Protein AF-A0A815JCX9-F1 (afdb_monomer_lite)

Radius of gyration: 47.44 Å; chains: 1; bounding box: 91×24×150 Å

Structure (mmCIF, N/CA/C/O backbone):
data_AF-A0A815JCX9-F1
#
_entry.id   AF-A0A815JCX9-F1
#
loop_
_atom_site.group_PDB
_atom_site.id
_atom_site.type_symbol
_atom_site.label_atom_id
_atom_site.label_alt_id
_atom_site.label_comp_id
_atom_site.label_asym_id
_atom_site.label_entity_id
_atom_site.label_seq_id
_atom_site.pdbx_PDB_ins_code
_atom_site.Cartn_x
_atom_site.Cartn_y
_atom_site.Cartn_z
_atom_site.occupancy
_atom_site.B_iso_or_equiv
_atom_site.auth_seq_id
_atom_site.auth_comp_id
_atom_site.auth_asym_id
_atom_site.auth_atom_id
_atom_site.pdbx_PDB_model_num
ATOM 1 N N . MET A 1 1 ? -43.311 -5.513 86.958 1.00 44.38 1 MET A N 1
ATOM 2 C CA . MET A 1 1 ? -43.371 -4.340 86.049 1.00 44.38 1 MET A CA 1
ATOM 3 C C . MET A 1 1 ? -42.013 -3.861 85.498 1.00 44.38 1 MET A C 1
ATOM 5 O O . MET A 1 1 ? -42.025 -2.962 84.669 1.00 44.38 1 MET A O 1
ATOM 9 N N . LYS A 1 2 ? -40.853 -4.435 85.881 1.00 47.19 2 LYS A N 1
ATOM 10 C CA . LYS A 1 2 ? -39.528 -4.032 85.344 1.00 47.19 2 LYS A CA 1
ATOM 11 C C . LYS A 1 2 ? -39.097 -4.748 84.048 1.00 47.19 2 LYS A C 1
ATOM 13 O O . LYS A 1 2 ? -38.243 -4.225 83.351 1.00 47.19 2 LYS A O 1
ATOM 18 N N . THR A 1 3 ? -39.690 -5.889 83.702 1.00 49.62 3 THR A N 1
ATOM 19 C CA . THR A 1 3 ? -39.302 -6.705 82.533 1.00 49.62 3 THR A CA 1
ATOM 20 C C . THR A 1 3 ? -39.876 -6.181 81.213 1.00 49.62 3 THR A C 1
ATOM 22 O O . THR A 1 3 ? -39.139 -6.020 80.253 1.00 49.62 3 THR A O 1
ATOM 25 N N . ILE A 1 4 ? -41.147 -5.764 81.200 1.00 47.50 4 ILE A N 1
ATOM 26 C CA . ILE A 1 4 ? -41.839 -5.296 79.981 1.00 47.50 4 ILE A CA 1
ATOM 27 C C . ILE A 1 4 ? -41.217 -4.004 79.416 1.00 47.50 4 ILE A C 1
ATOM 29 O O . ILE A 1 4 ? -41.151 -3.825 78.207 1.00 47.50 4 ILE A O 1
ATOM 33 N N . LYS A 1 5 ? -40.706 -3.106 80.274 1.00 46.19 5 LYS A N 1
ATOM 34 C CA . LYS A 1 5 ? -40.024 -1.883 79.812 1.00 46.19 5 LYS A CA 1
ATOM 35 C C . LYS A 1 5 ? -38.699 -2.173 79.104 1.00 46.19 5 LYS A C 1
ATOM 37 O O . LYS A 1 5 ? -38.377 -1.460 78.164 1.00 46.19 5 LYS A O 1
ATOM 42 N N . ASN A 1 6 ? -37.957 -3.194 79.537 1.00 53.75 6 ASN A N 1
ATOM 43 C CA . ASN A 1 6 ? -36.659 -3.522 78.947 1.00 53.75 6 ASN A CA 1
ATOM 44 C C . ASN A 1 6 ? -36.811 -4.165 77.560 1.00 53.75 6 ASN A C 1
ATOM 46 O O . ASN A 1 6 ? -36.062 -3.806 76.652 1.00 53.75 6 ASN A O 1
ATOM 50 N N . ASP A 1 7 ? -37.809 -5.034 77.379 1.00 55.06 7 ASP A N 1
ATOM 51 C CA . ASP A 1 7 ? -38.074 -5.688 76.089 1.00 55.06 7 ASP A CA 1
ATOM 52 C C . ASP A 1 7 ? -38.545 -4.684 75.022 1.00 55.06 7 ASP A C 1
ATOM 54 O O . ASP A 1 7 ? -38.045 -4.701 73.898 1.00 55.06 7 ASP A O 1
ATOM 58 N N . VAL A 1 8 ? -39.401 -3.722 75.397 1.00 58.00 8 VAL A N 1
ATOM 59 C CA . VAL A 1 8 ? -39.834 -2.629 74.502 1.00 58.00 8 VAL A CA 1
ATOM 60 C C . VAL A 1 8 ? -38.656 -1.729 74.105 1.00 58.00 8 VAL A C 1
ATOM 62 O O . VAL A 1 8 ? -38.477 -1.433 72.928 1.00 58.00 8 VAL A O 1
ATOM 65 N N . THR A 1 9 ? -37.781 -1.357 75.049 1.00 60.53 9 THR A N 1
ATOM 66 C CA . THR A 1 9 ? -36.617 -0.505 74.731 1.00 60.53 9 THR A CA 1
ATOM 67 C C . THR A 1 9 ? -35.552 -1.191 73.871 1.00 60.53 9 THR A C 1
ATOM 69 O O . THR A 1 9 ? -34.808 -0.507 73.167 1.00 60.53 9 THR A O 1
ATOM 72 N N . ASN A 1 10 ? -35.448 -2.524 73.924 1.00 63.31 10 ASN A N 1
ATOM 73 C CA . ASN A 1 10 ? -34.553 -3.279 73.046 1.00 63.31 10 ASN A CA 1
ATOM 74 C C . ASN A 1 10 ? -35.136 -3.419 71.632 1.00 63.31 10 ASN A C 1
ATOM 76 O O . ASN A 1 10 ? -34.390 -3.258 70.669 1.00 63.31 10 ASN A O 1
ATOM 80 N N . SER A 1 11 ? -36.450 -3.644 71.504 1.00 69.00 11 SER A N 1
ATOM 81 C CA . SER A 1 11 ? -37.144 -3.664 70.205 1.00 69.00 11 SER A CA 1
ATOM 82 C C . SER A 1 11 ? -37.021 -2.315 69.477 1.00 69.00 11 SER A C 1
ATOM 84 O O . SER A 1 11 ? -36.565 -2.277 68.335 1.00 69.00 11 SER A O 1
ATOM 86 N N . GLU A 1 12 ? -37.261 -1.189 70.161 1.00 76.06 12 GLU A N 1
ATOM 87 C CA . GLU A 1 12 ? -37.125 0.153 69.564 1.00 76.06 12 GLU A CA 1
ATOM 88 C C . GLU A 1 12 ? -35.691 0.470 69.102 1.00 76.06 12 GLU A C 1
ATOM 90 O O . GLU A 1 12 ? -35.484 1.089 68.053 1.00 76.06 12 GLU A O 1
ATOM 95 N N . LYS A 1 13 ? -34.678 0.037 69.866 1.00 74.81 13 LYS A N 1
ATOM 96 C CA . LYS A 1 13 ? -33.267 0.202 69.480 1.00 74.81 13 LYS A CA 1
ATOM 97 C C . LYS A 1 13 ? -32.910 -0.637 68.256 1.00 74.81 13 LYS A C 1
ATOM 99 O O . LYS A 1 13 ? -32.268 -0.112 67.349 1.00 74.81 13 LYS A O 1
ATOM 104 N N . ASN A 1 14 ? -33.347 -1.895 68.215 1.00 81.00 14 ASN A N 1
ATOM 105 C CA . ASN A 1 14 ? -33.104 -2.785 67.080 1.00 81.00 14 ASN A CA 1
ATOM 106 C C . ASN A 1 14 ? -33.785 -2.264 65.810 1.00 81.00 14 ASN A C 1
ATOM 108 O O . ASN A 1 14 ? -33.156 -2.227 64.753 1.00 81.00 14 ASN A O 1
ATOM 112 N N . LEU A 1 15 ? -35.023 -1.772 65.928 1.00 83.94 15 LEU A N 1
ATOM 113 C CA . LEU A 1 15 ? -35.753 -1.153 64.825 1.00 83.94 15 LEU A CA 1
ATOM 114 C C . LEU A 1 15 ? -34.990 0.051 64.260 1.00 83.94 15 LEU A C 1
ATOM 116 O O . LEU A 1 15 ? -34.752 0.123 63.055 1.00 83.94 15 LEU A O 1
ATOM 120 N N . LYS A 1 16 ? -34.522 0.958 65.130 1.00 87.00 16 LYS A N 1
ATOM 121 C CA . LYS A 1 16 ? -33.730 2.124 64.713 1.00 87.00 16 LYS A CA 1
ATOM 122 C C . LYS A 1 16 ? -32.441 1.715 63.992 1.00 87.00 16 LYS A C 1
ATOM 124 O O . LYS A 1 16 ? -32.131 2.275 62.942 1.00 87.00 16 LYS A O 1
ATOM 129 N N . THR A 1 17 ? -31.720 0.718 64.511 1.00 88.88 17 THR A N 1
ATOM 130 C CA . THR A 1 17 ? -30.503 0.194 63.871 1.00 88.88 17 THR A CA 1
ATOM 131 C C . THR A 1 17 ? -30.794 -0.417 62.500 1.00 88.88 17 THR A C 1
ATOM 133 O O . THR A 1 17 ? -30.078 -0.126 61.541 1.00 88.88 17 THR A O 1
ATOM 136 N N . HIS A 1 18 ? -31.859 -1.210 62.364 1.00 89.44 18 HIS A N 1
ATOM 137 C CA . HIS A 1 18 ? -32.265 -1.759 61.069 1.00 89.44 18 HIS A CA 1
ATOM 138 C C . HIS A 1 18 ? -32.661 -0.661 60.075 1.00 89.44 18 HIS A C 1
ATOM 140 O O . HIS A 1 18 ? -32.295 -0.737 58.902 1.00 89.44 18 HIS A O 1
ATOM 146 N N . GLN A 1 19 ? -33.325 0.404 60.530 1.00 90.75 19 GLN A N 1
ATOM 147 C CA . GLN A 1 19 ? -33.673 1.544 59.679 1.00 90.75 19 GLN A CA 1
ATOM 148 C C . GLN A 1 19 ? -32.434 2.302 59.167 1.00 90.75 19 GLN A C 1
ATOM 150 O O . GLN A 1 19 ? -32.375 2.680 57.996 1.00 90.75 19 GLN A O 1
ATOM 155 N N . GLU A 1 20 ? -31.423 2.497 60.018 1.00 92.56 20 GLU A N 1
ATOM 156 C CA . GLU A 1 20 ? -30.149 3.127 59.640 1.00 92.56 20 GLU A CA 1
ATOM 157 C C . GLU A 1 20 ? -29.367 2.271 58.625 1.00 92.56 20 GLU A C 1
ATOM 159 O O . GLU A 1 20 ? -28.869 2.788 57.616 1.00 92.56 20 GLU A O 1
ATOM 164 N N . GLN A 1 21 ? -29.314 0.951 58.841 1.00 92.69 21 GLN A N 1
ATOM 165 C CA . GLN A 1 21 ? -28.707 -0.004 57.905 1.00 92.69 21 GLN A CA 1
ATOM 166 C C . GLN A 1 21 ? -29.435 -0.024 56.556 1.00 92.69 21 GLN A C 1
ATOM 168 O O . GLN A 1 21 ? -28.791 -0.026 55.505 1.00 92.69 21 GLN A O 1
ATOM 173 N N . LEU A 1 22 ? -30.771 0.011 56.573 1.00 94.06 22 LEU A N 1
ATOM 174 C CA . LEU A 1 22 ? -31.597 0.048 55.370 1.00 94.06 22 LEU A CA 1
ATOM 175 C C . LEU A 1 22 ? -31.293 1.284 54.517 1.00 94.06 22 LEU A C 1
ATOM 177 O O . LEU A 1 22 ? -31.118 1.163 53.305 1.00 94.06 22 LEU A O 1
ATOM 181 N N . ASN A 1 23 ? -31.198 2.461 55.138 1.00 94.06 23 ASN A N 1
ATOM 182 C CA . ASN A 1 23 ? -30.866 3.699 54.430 1.00 94.06 23 ASN A CA 1
ATOM 183 C C . ASN A 1 23 ? -29.460 3.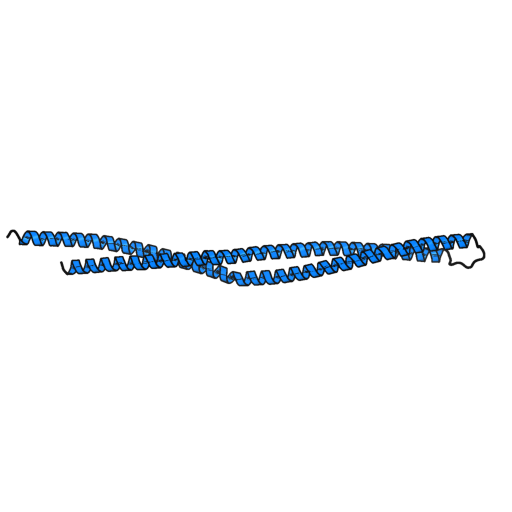636 53.823 1.00 94.06 23 ASN A C 1
ATOM 185 O O . ASN A 1 23 ? -29.290 3.923 52.640 1.00 94.06 23 ASN A O 1
ATOM 189 N N . THR A 1 24 ? -28.480 3.152 54.591 1.00 95.56 24 THR A N 1
ATOM 190 C CA . THR A 1 24 ? -27.097 2.995 54.114 1.00 95.56 24 THR A CA 1
ATOM 191 C C . THR A 1 24 ? -27.014 2.050 52.914 1.00 95.56 24 THR A C 1
ATOM 193 O O . THR A 1 24 ? -26.355 2.357 51.919 1.00 95.56 24 THR A O 1
ATOM 196 N N . ASN A 1 25 ? -27.712 0.911 52.966 1.00 95.56 25 ASN A N 1
ATOM 197 C CA . ASN A 1 25 ? -27.721 -0.043 51.860 1.00 95.56 25 ASN A CA 1
ATOM 198 C C . ASN A 1 25 ? -28.460 0.501 50.631 1.00 95.56 25 ASN A C 1
ATOM 200 O O . ASN A 1 25 ? -28.011 0.270 49.510 1.00 95.56 25 ASN A O 1
ATOM 204 N N . ARG A 1 26 ? -29.542 1.269 50.812 1.00 95.81 26 ARG A N 1
ATOM 205 C CA . ARG A 1 26 ? -30.240 1.947 49.704 1.00 95.81 26 ARG A CA 1
ATOM 206 C C . ARG A 1 26 ? -29.353 2.976 49.007 1.00 95.81 26 ARG A C 1
ATOM 208 O O . ARG A 1 26 ? -29.316 3.002 47.776 1.00 95.81 26 ARG A O 1
ATOM 215 N N . ASP A 1 27 ? -28.607 3.777 49.764 1.00 96.44 27 ASP A N 1
ATOM 216 C CA . ASP A 1 27 ? -27.657 4.738 49.195 1.00 96.44 27 ASP A CA 1
ATOM 217 C C . ASP A 1 27 ? -26.519 4.027 48.454 1.00 96.44 27 ASP A C 1
ATOM 219 O O . ASP A 1 27 ? -26.165 4.405 47.333 1.00 96.44 27 ASP A O 1
ATOM 223 N N . LYS A 1 28 ? -25.997 2.935 49.028 1.00 96.69 28 LYS A N 1
ATOM 224 C CA . LYS A 1 28 ? -24.996 2.087 48.371 1.00 96.69 28 LYS A CA 1
ATOM 225 C C . LYS A 1 28 ? -25.521 1.497 47.060 1.00 96.69 28 LYS A C 1
ATOM 227 O O . LYS A 1 28 ? -24.826 1.576 46.049 1.00 96.69 28 LYS A O 1
ATOM 232 N N . LEU A 1 29 ? -26.741 0.957 47.056 1.00 97.25 29 LEU A N 1
ATOM 233 C CA . LEU A 1 29 ? -27.384 0.410 45.859 1.00 97.25 29 LEU A CA 1
ATOM 234 C C . LEU A 1 29 ? -27.532 1.477 44.770 1.00 97.25 29 LEU A C 1
ATOM 236 O O . LEU A 1 29 ? -27.197 1.237 43.613 1.00 97.25 29 LEU A O 1
ATOM 240 N N . LYS A 1 30 ? -27.978 2.682 45.140 1.00 97.19 30 LYS A N 1
ATOM 241 C CA . LYS A 1 30 ? -28.110 3.805 44.205 1.00 97.19 30 LYS A CA 1
ATOM 242 C C . LYS A 1 30 ? -26.773 4.166 43.549 1.00 97.19 30 LYS A C 1
ATOM 244 O O . LYS A 1 30 ? -26.737 4.404 42.341 1.00 97.19 30 LYS A O 1
ATOM 249 N N . ASN A 1 31 ? -25.689 4.189 44.324 1.00 96.81 31 ASN A N 1
ATOM 250 C CA . ASN A 1 31 ? -24.351 4.459 43.797 1.00 96.81 31 ASN A CA 1
ATOM 251 C C . ASN A 1 31 ? -23.882 3.343 42.854 1.00 96.81 31 ASN A C 1
ATOM 253 O O . ASN A 1 31 ? -23.498 3.639 41.725 1.00 96.81 31 ASN A O 1
ATOM 257 N N . LEU A 1 32 ? -24.026 2.074 43.254 1.00 96.75 32 LEU A N 1
ATOM 258 C CA . LEU A 1 32 ? -23.681 0.922 42.412 1.00 96.75 32 LEU A CA 1
ATOM 259 C C . LEU A 1 32 ? -24.447 0.922 41.082 1.00 96.75 32 LEU A C 1
ATOM 261 O O . LEU A 1 32 ? -23.854 0.706 40.029 1.00 96.75 32 LEU A O 1
ATOM 265 N N . LEU A 1 33 ? -25.749 1.223 41.101 1.00 96.62 33 LEU A N 1
ATOM 266 C CA . LEU A 1 33 ? -26.565 1.313 39.886 1.00 96.62 33 LEU A CA 1
ATOM 267 C C . LEU A 1 33 ? -26.098 2.436 38.949 1.00 96.62 33 LEU A C 1
ATOM 269 O O . LEU A 1 33 ? -26.106 2.266 37.725 1.00 96.62 33 LEU A O 1
ATOM 273 N N . ASN A 1 34 ? -25.681 3.579 39.502 1.00 96.38 34 ASN A N 1
ATOM 274 C CA . ASN A 1 34 ? -25.125 4.678 38.715 1.00 96.38 34 ASN A CA 1
ATOM 275 C C . ASN A 1 34 ? -23.783 4.297 38.079 1.00 96.38 34 ASN A C 1
ATOM 277 O O . ASN A 1 34 ? -23.597 4.523 36.880 1.00 96.38 34 ASN A O 1
ATOM 281 N N . ASP A 1 35 ? -22.882 3.683 38.844 1.00 95.25 35 ASP A N 1
ATOM 282 C CA . ASP A 1 35 ? -21.572 3.248 38.354 1.00 95.25 35 ASP A CA 1
ATOM 283 C C . ASP A 1 35 ? -21.709 2.158 37.289 1.00 95.25 35 ASP A C 1
ATOM 285 O O . ASP A 1 35 ? -21.133 2.277 36.203 1.00 95.25 35 ASP A O 1
ATOM 289 N N . HIS A 1 36 ? -22.577 1.172 37.534 1.00 96.25 36 HIS A N 1
ATOM 290 C CA . HIS A 1 36 ? -22.947 0.143 36.568 1.00 96.25 36 HIS A CA 1
ATOM 291 C C . HIS A 1 36 ? -23.469 0.763 35.262 1.00 96.25 36 HIS A C 1
ATOM 293 O O . HIS A 1 36 ? -22.999 0.434 34.168 1.00 96.25 36 HIS A O 1
ATOM 299 N N . ARG A 1 37 ? -24.389 1.737 35.344 1.00 95.69 37 ARG A N 1
ATOM 300 C CA . ARG A 1 37 ? -24.910 2.445 34.162 1.00 95.69 37 ARG A CA 1
ATOM 301 C C . ARG A 1 37 ? -23.812 3.192 33.405 1.00 95.69 37 ARG A C 1
ATOM 303 O O . ARG A 1 37 ? -23.818 3.182 32.172 1.00 95.69 37 ARG A O 1
ATOM 310 N N . ASN A 1 38 ? -22.898 3.849 34.113 1.00 95.38 38 ASN A N 1
ATOM 311 C CA . ASN A 1 38 ? -21.781 4.562 33.498 1.00 95.38 38 ASN A CA 1
ATOM 312 C C . ASN A 1 38 ? -20.826 3.590 32.796 1.00 95.38 38 ASN A C 1
ATOM 314 O O . ASN A 1 38 ? -20.473 3.818 31.640 1.00 95.38 38 ASN A O 1
ATOM 318 N N . HIS A 1 39 ? -20.498 2.461 33.425 1.00 94.75 39 HIS A N 1
ATOM 319 C CA . HIS A 1 39 ? -19.665 1.430 32.810 1.00 94.75 39 HIS A CA 1
ATOM 320 C C . HIS A 1 39 ? -20.311 0.788 31.580 1.00 94.75 39 HIS A C 1
ATOM 322 O O . HIS A 1 39 ? -19.621 0.562 30.587 1.00 94.75 39 HIS A O 1
ATOM 328 N N . ARG A 1 40 ? -21.637 0.579 31.567 1.00 95.25 40 ARG A N 1
ATOM 329 C CA . ARG A 1 40 ? -22.332 0.099 30.357 1.00 95.25 40 ARG A CA 1
ATOM 330 C C . ARG A 1 40 ? -22.179 1.066 29.184 1.00 95.25 40 ARG A C 1
ATOM 332 O O . ARG A 1 40 ? -22.028 0.613 28.052 1.00 95.25 40 ARG A O 1
ATOM 339 N N . LYS A 1 41 ? -22.183 2.383 29.435 1.00 95.12 41 LYS A N 1
ATOM 340 C CA . LYS A 1 41 ? -21.924 3.385 28.386 1.00 95.12 41 LYS A CA 1
ATOM 341 C C . LYS A 1 41 ? -20.494 3.282 27.858 1.00 95.12 41 LYS A C 1
ATOM 343 O O . LYS A 1 41 ? -20.316 3.273 26.645 1.00 95.12 41 LYS A O 1
ATOM 348 N N . THR A 1 42 ? -19.504 3.159 28.742 1.00 92.75 42 THR A N 1
ATOM 349 C CA . THR A 1 42 ? -18.096 2.980 28.350 1.00 92.75 42 THR A CA 1
ATOM 350 C C . THR A 1 42 ? -17.904 1.712 27.519 1.00 92.75 42 THR A C 1
ATOM 352 O O . THR A 1 42 ? -17.282 1.766 26.460 1.00 92.75 42 THR A O 1
ATOM 355 N N . LEU A 1 43 ? -18.506 0.591 27.934 1.00 95.56 43 LEU A N 1
ATOM 356 C CA . LEU A 1 43 ? -18.477 -0.659 27.172 1.00 95.56 43 LEU A CA 1
ATOM 357 C C . LEU A 1 43 ? -19.095 -0.482 25.778 1.00 95.56 43 LEU A C 1
ATOM 359 O O . LEU A 1 43 ? -18.513 -0.932 24.794 1.00 95.56 43 LEU A O 1
ATOM 363 N N . ALA A 1 44 ? -20.253 0.179 25.681 1.00 94.81 44 ALA A N 1
ATOM 364 C CA . ALA A 1 44 ? -20.906 0.433 24.398 1.00 94.81 44 ALA A CA 1
ATOM 365 C C . ALA A 1 44 ? -20.044 1.312 23.476 1.00 94.81 44 ALA A C 1
ATOM 367 O O . ALA A 1 44 ? -19.932 1.026 22.287 1.00 94.81 44 ALA A O 1
ATOM 368 N N . GLN A 1 45 ? -19.385 2.338 24.022 1.00 95.31 45 GLN A N 1
ATOM 369 C CA . GLN A 1 45 ? -18.450 3.180 23.270 1.00 95.31 45 GLN A CA 1
ATOM 370 C C . GLN A 1 45 ? -17.225 2.394 22.787 1.00 95.31 45 GLN A C 1
ATOM 372 O O . GLN A 1 45 ? -16.816 2.561 21.642 1.00 95.31 45 GLN A O 1
ATOM 377 N N . GLY A 1 46 ? -16.654 1.526 23.629 1.00 95.06 46 GLY A N 1
ATOM 378 C CA . GLY A 1 46 ? -15.552 0.642 23.234 1.00 95.06 46 GLY A CA 1
ATOM 379 C C . GLY A 1 46 ? -15.963 -0.336 22.131 1.00 95.06 46 GLY A C 1
ATOM 380 O O . GLY A 1 46 ? -15.259 -0.482 21.136 1.00 95.06 46 GLY A O 1
ATOM 381 N N . ALA A 1 47 ? -17.146 -0.946 22.255 1.00 95.62 47 ALA A N 1
ATOM 382 C CA . ALA A 1 47 ? -17.701 -1.835 21.235 1.00 95.62 47 ALA A CA 1
ATOM 383 C C . ALA A 1 47 ? -17.916 -1.125 19.891 1.00 95.62 47 ALA A C 1
ATOM 385 O O . ALA A 1 47 ? -17.602 -1.690 18.846 1.00 95.62 47 ALA A O 1
ATOM 386 N N . GLU A 1 48 ? -18.398 0.117 19.917 1.00 96.69 48 GLU A N 1
ATOM 387 C CA . GLU A 1 48 ? -18.581 0.924 18.712 1.00 96.69 48 GLU A CA 1
ATOM 388 C C . GLU A 1 48 ? -17.245 1.291 18.052 1.00 96.69 48 GLU A C 1
ATOM 390 O O . GLU A 1 48 ? -17.108 1.149 16.839 1.00 96.69 48 GLU A O 1
ATOM 395 N N . LYS A 1 49 ? -16.226 1.673 18.835 1.00 96.00 49 LYS A N 1
ATOM 396 C CA . LYS A 1 49 ? -14.867 1.891 18.308 1.00 96.00 49 LYS A CA 1
ATOM 397 C C . LYS A 1 49 ? -14.308 0.630 17.655 1.00 96.00 49 LYS A C 1
ATOM 399 O O . LYS A 1 49 ? -13.812 0.690 16.535 1.00 96.00 49 LYS A O 1
ATOM 404 N N . LEU A 1 50 ? -14.425 -0.520 18.325 1.00 97.38 50 LEU A N 1
ATOM 405 C CA . LEU A 1 50 ? -13.976 -1.796 17.770 1.00 97.38 50 LEU A CA 1
ATOM 406 C C . LEU A 1 50 ? -14.702 -2.119 16.455 1.00 97.38 50 LEU A C 1
ATOM 408 O O . LEU A 1 50 ? -14.064 -2.566 15.505 1.00 97.38 50 LEU A O 1
ATOM 412 N N . ARG A 1 51 ? -16.018 -1.876 16.387 1.00 97.31 51 ARG A N 1
ATOM 413 C CA . ARG A 1 51 ? -16.813 -2.068 15.166 1.00 97.31 51 ARG A CA 1
ATOM 414 C C . ARG A 1 51 ? -16.285 -1.208 14.018 1.00 97.31 51 ARG A C 1
ATOM 416 O O . ARG A 1 51 ? -16.047 -1.743 12.942 1.00 97.31 51 ARG A O 1
ATOM 423 N N . GLN A 1 52 ? -16.051 0.081 14.262 1.00 97.06 52 GLN A N 1
ATOM 424 C CA . GLN A 1 52 ? -15.523 1.010 13.257 1.00 97.06 52 GLN A CA 1
ATOM 425 C C . GLN A 1 52 ? -14.156 0.555 12.726 1.00 97.06 52 GLN A C 1
ATOM 427 O O . GLN A 1 52 ? -13.968 0.470 11.516 1.00 97.06 52 GLN A O 1
ATOM 432 N N . ILE A 1 53 ? -13.235 0.157 13.612 1.00 95.88 53 ILE A N 1
ATOM 433 C CA . ILE A 1 53 ? -11.909 -0.335 13.203 1.00 95.88 53 ILE A CA 1
ATOM 434 C C . ILE A 1 53 ? -12.031 -1.620 12.362 1.00 95.88 53 ILE A C 1
ATOM 436 O O . ILE A 1 53 ? -11.346 -1.777 11.350 1.00 95.88 53 ILE A O 1
ATOM 440 N N . ILE A 1 54 ? -12.918 -2.544 12.751 1.00 95.25 54 ILE A N 1
ATOM 441 C CA . ILE A 1 54 ? -13.170 -3.775 11.986 1.00 95.25 54 ILE A CA 1
ATOM 442 C C . ILE A 1 54 ? -13.759 -3.462 10.603 1.00 95.25 54 ILE A C 1
ATOM 444 O O . ILE A 1 54 ? -13.408 -4.135 9.639 1.00 95.25 54 ILE A O 1
ATOM 448 N N . GLU A 1 55 ? -14.620 -2.452 10.480 1.00 96.00 55 GLU A N 1
ATOM 449 C CA . GLU A 1 55 ? -15.197 -2.021 9.197 1.00 96.00 55 GLU A CA 1
ATOM 450 C C . GLU A 1 55 ? -14.172 -1.341 8.277 1.00 96.00 55 GLU A C 1
ATOM 452 O O . GLU A 1 55 ? -14.254 -1.464 7.053 1.00 96.00 55 GLU A O 1
ATOM 457 N N . GLU A 1 56 ? -13.164 -0.676 8.843 1.00 96.25 56 GLU A N 1
ATOM 458 C CA . GLU A 1 56 ? -12.059 -0.082 8.082 1.00 96.25 56 GLU A CA 1
ATOM 459 C C . GLU A 1 56 ? -11.056 -1.129 7.566 1.00 96.25 56 GLU A C 1
ATOM 461 O O . GLU A 1 56 ? -10.445 -0.941 6.507 1.00 96.25 56 GLU A O 1
ATOM 466 N N . LEU A 1 57 ? -10.909 -2.260 8.267 1.00 95.12 57 LEU A N 1
ATOM 467 C CA . LEU A 1 57 ? -9.899 -3.281 7.979 1.00 95.12 57 LEU A CA 1
ATOM 468 C C . LEU A 1 57 ? -9.981 -3.870 6.548 1.00 95.12 57 LEU A C 1
ATOM 470 O O . LEU A 1 57 ? -8.932 -3.962 5.897 1.00 95.12 57 LEU A O 1
ATOM 474 N N . PRO A 1 58 ? -11.161 -4.234 5.996 1.00 96.06 58 PRO A N 1
ATOM 475 C CA . PRO A 1 58 ? -11.281 -4.685 4.607 1.00 96.06 58 PRO A CA 1
ATOM 476 C C . PRO A 1 58 ? -10.864 -3.616 3.595 1.00 96.06 58 PRO A C 1
ATOM 478 O O . PRO A 1 58 ? -10.231 -3.926 2.585 1.00 96.06 58 PRO A O 1
ATOM 481 N N . THR A 1 59 ? -11.182 -2.350 3.872 1.00 96.31 59 THR A N 1
ATOM 482 C CA . THR A 1 59 ? -10.830 -1.225 2.995 1.00 96.31 59 THR A CA 1
ATOM 483 C C . THR A 1 59 ? -9.316 -1.013 2.968 1.00 96.31 59 THR A C 1
ATOM 485 O O . THR A 1 59 ? -8.732 -0.833 1.896 1.00 96.31 59 THR A O 1
ATOM 488 N N . ALA A 1 60 ? -8.662 -1.101 4.131 1.00 97.25 60 ALA A N 1
ATOM 489 C CA . ALA A 1 60 ? -7.206 -1.042 4.243 1.00 97.25 60 ALA A CA 1
ATOM 490 C C . ALA A 1 60 ? -6.523 -2.208 3.504 1.00 97.25 60 ALA A C 1
ATOM 492 O O . ALA A 1 60 ? -5.587 -1.978 2.733 1.00 97.25 60 ALA A O 1
ATOM 493 N N . HIS A 1 61 ? -7.038 -3.434 3.652 1.00 97.06 61 HIS A N 1
ATOM 494 C CA . HIS A 1 61 ? -6.561 -4.605 2.909 1.00 97.06 61 HIS A CA 1
ATOM 495 C C . HIS A 1 61 ? -6.687 -4.423 1.395 1.00 97.06 61 HIS A C 1
ATOM 497 O O . HIS A 1 61 ? -5.719 -4.624 0.662 1.00 97.06 61 HIS A O 1
ATOM 503 N N . LEU A 1 62 ? -7.858 -3.997 0.911 1.00 97.50 62 LEU A N 1
ATOM 504 C CA . LEU A 1 62 ? -8.085 -3.786 -0.518 1.00 97.50 62 LEU A CA 1
ATOM 505 C C . LEU A 1 62 ? -7.136 -2.721 -1.085 1.00 97.50 62 LEU A C 1
ATOM 507 O O . LEU A 1 62 ? -6.574 -2.895 -2.170 1.00 97.50 62 LEU A O 1
ATOM 511 N N . LYS A 1 63 ? -6.912 -1.635 -0.334 1.00 97.62 63 LYS A N 1
ATOM 512 C CA . LYS A 1 63 ? -5.934 -0.603 -0.691 1.00 97.62 63 LYS A CA 1
ATOM 513 C C . LYS A 1 63 ? -4.525 -1.189 -0.802 1.00 97.62 63 LYS A C 1
ATOM 515 O O . LYS A 1 63 ? -3.851 -0.926 -1.797 1.00 97.62 63 LYS A O 1
ATOM 520 N N . LEU A 1 64 ? -4.099 -2.004 0.165 1.00 98.19 64 LEU A N 1
ATOM 521 C CA . LEU A 1 64 ? -2.794 -2.664 0.134 1.00 98.19 64 LEU A CA 1
ATOM 522 C C . LEU A 1 64 ? -2.652 -3.602 -1.077 1.00 98.19 64 LEU A C 1
ATOM 524 O O . LEU A 1 64 ? -1.649 -3.530 -1.784 1.00 98.19 64 LEU A O 1
ATOM 528 N N . CYS A 1 65 ? -3.667 -4.414 -1.385 1.00 98.00 65 CYS A N 1
ATOM 529 C CA . CYS A 1 65 ? -3.661 -5.280 -2.569 1.00 98.00 65 CYS A CA 1
ATOM 530 C C . CYS A 1 65 ? -3.492 -4.486 -3.874 1.00 98.00 65 CYS A C 1
ATOM 532 O O . CYS A 1 65 ? -2.705 -4.869 -4.744 1.00 98.00 65 CYS A O 1
ATOM 534 N N . ASN A 1 66 ? -4.193 -3.356 -4.007 1.00 98.19 66 ASN A N 1
ATOM 535 C CA . ASN A 1 66 ? -4.067 -2.487 -5.177 1.00 98.19 66 ASN A CA 1
ATOM 536 C C . ASN A 1 66 ? -2.670 -1.858 -5.284 1.00 98.19 66 ASN A C 1
ATOM 538 O O . ASN A 1 66 ? -2.116 -1.776 -6.381 1.00 98.19 66 ASN A O 1
ATOM 542 N N . LEU A 1 67 ? -2.076 -1.457 -4.156 1.00 98.38 67 LEU A N 1
ATOM 543 C CA . LEU A 1 67 ? -0.719 -0.907 -4.116 1.00 98.38 67 LEU A CA 1
ATOM 544 C C . LEU A 1 67 ? 0.344 -1.957 -4.450 1.00 98.38 67 LEU A C 1
ATOM 546 O O . LEU A 1 67 ? 1.252 -1.664 -5.222 1.00 98.38 67 LEU A O 1
ATOM 550 N N . LEU A 1 68 ? 0.195 -3.192 -3.967 1.00 98.12 68 LEU A N 1
ATOM 551 C CA . LEU A 1 68 ? 1.060 -4.316 -4.344 1.00 98.12 68 LEU A CA 1
ATOM 552 C C . LEU A 1 68 ? 1.026 -4.571 -5.855 1.00 98.12 68 LEU A C 1
ATOM 554 O O . LEU A 1 68 ? 2.067 -4.782 -6.481 1.00 98.12 68 LEU A O 1
ATOM 558 N N . LYS A 1 69 ? -0.167 -4.513 -6.462 1.00 98.25 69 LYS A N 1
ATOM 559 C CA . LYS A 1 69 ? -0.314 -4.622 -7.917 1.00 98.25 69 LYS A CA 1
ATOM 560 C C . LYS A 1 69 ? 0.383 -3.463 -8.636 1.00 98.25 69 LYS A C 1
ATOM 562 O O . LYS A 1 69 ? 1.156 -3.709 -9.557 1.00 98.25 69 LYS A O 1
ATOM 567 N N . LYS A 1 70 ? 0.170 -2.224 -8.177 1.00 98.00 70 LYS A N 1
ATOM 568 C CA . LYS A 1 70 ? 0.824 -1.024 -8.723 1.00 98.00 70 LYS A CA 1
ATOM 569 C C . LYS A 1 70 ? 2.351 -1.121 -8.646 1.00 98.00 70 LYS A C 1
ATOM 571 O O . LYS A 1 70 ? 3.017 -0.852 -9.637 1.00 98.00 70 LYS A O 1
ATOM 576 N N . GLU A 1 71 ? 2.910 -1.539 -7.511 1.00 98.31 71 GLU A N 1
ATOM 577 C CA . GLU A 1 71 ? 4.358 -1.716 -7.347 1.00 98.31 71 GLU A CA 1
ATOM 578 C C . GLU A 1 71 ? 4.909 -2.775 -8.306 1.00 98.31 71 GLU A C 1
ATOM 580 O O . GLU A 1 71 ? 5.925 -2.539 -8.965 1.00 98.31 71 GLU A O 1
ATOM 585 N N . LYS A 1 72 ? 4.219 -3.916 -8.439 1.00 98.19 72 LYS A N 1
ATOM 586 C CA . LYS A 1 72 ? 4.597 -4.970 -9.387 1.00 98.19 72 LYS A CA 1
ATOM 587 C C . LYS A 1 72 ? 4.613 -4.452 -10.827 1.00 98.19 72 LYS A C 1
ATOM 589 O O . LYS A 1 72 ? 5.581 -4.700 -11.549 1.00 98.19 72 LYS A O 1
ATOM 594 N N . ASP A 1 73 ? 3.576 -3.724 -11.231 1.00 98.31 73 ASP A N 1
ATOM 595 C CA . ASP A 1 73 ? 3.469 -3.160 -12.578 1.00 98.31 73 ASP A CA 1
ATOM 596 C C . ASP A 1 73 ? 4.563 -2.105 -12.824 1.00 98.31 73 ASP A C 1
ATOM 598 O O . ASP A 1 73 ? 5.236 -2.142 -13.858 1.00 98.31 73 ASP A O 1
ATOM 602 N N . SER A 1 74 ? 4.825 -1.221 -11.853 1.00 98.38 74 SER A N 1
ATOM 603 C CA . SER A 1 74 ? 5.923 -0.244 -11.918 1.00 98.38 74 SER A CA 1
ATOM 604 C C . SER A 1 74 ? 7.292 -0.919 -12.015 1.00 98.38 74 SER A C 1
ATOM 606 O O . SER A 1 74 ? 8.131 -0.497 -12.812 1.00 98.38 74 SER A O 1
ATOM 608 N N . LYS A 1 75 ? 7.519 -2.005 -11.266 1.00 98.50 75 LYS A N 1
ATOM 609 C CA . LYS A 1 75 ? 8.760 -2.789 -11.340 1.00 98.50 75 LYS A CA 1
ATOM 610 C C . LYS A 1 75 ? 8.962 -3.385 -12.729 1.00 98.50 75 LYS A C 1
ATOM 612 O O . LYS A 1 75 ? 10.060 -3.308 -13.276 1.00 98.50 75 LYS A O 1
ATOM 617 N N . GLN A 1 76 ? 7.906 -3.940 -13.322 1.00 98.44 76 GLN A N 1
ATOM 618 C CA . GLN A 1 76 ? 7.980 -4.476 -14.680 1.00 98.44 76 GLN A CA 1
ATOM 619 C C . GLN A 1 76 ? 8.292 -3.375 -15.704 1.00 98.44 76 GLN A C 1
ATOM 621 O O . GLN A 1 76 ? 9.106 -3.577 -16.604 1.00 98.44 76 GLN A O 1
ATOM 626 N N . GLN A 1 77 ? 7.680 -2.197 -15.562 1.00 98.25 77 GLN A N 1
ATOM 627 C CA . GLN A 1 77 ? 7.962 -1.049 -16.428 1.00 98.25 77 GLN A CA 1
ATOM 628 C C . GLN A 1 77 ? 9.407 -0.554 -16.285 1.00 98.25 77 GLN A C 1
ATOM 630 O O . GLN A 1 77 ? 10.025 -0.201 -17.289 1.00 98.25 77 GLN A O 1
ATOM 635 N N . LEU A 1 78 ? 9.952 -0.561 -15.066 1.00 98.44 78 LEU A N 1
ATOM 636 C CA . LEU A 1 78 ? 11.346 -0.221 -14.798 1.00 98.44 78 LEU A CA 1
ATOM 637 C C . LEU A 1 78 ? 12.310 -1.198 -15.481 1.00 98.44 78 LEU A C 1
ATOM 639 O O . LEU A 1 78 ? 13.232 -0.765 -16.168 1.00 98.44 78 LEU A O 1
ATOM 643 N N . GLU A 1 79 ? 12.084 -2.507 -15.357 1.00 98.25 79 GLU A N 1
ATOM 644 C CA . GLU A 1 79 ? 12.929 -3.507 -16.026 1.00 98.25 79 GLU A CA 1
ATOM 645 C C . GLU A 1 79 ? 12.854 -3.401 -17.556 1.00 98.25 79 GLU A C 1
ATOM 647 O O . GLU A 1 79 ? 13.883 -3.466 -18.234 1.00 98.25 79 GLU A O 1
ATOM 652 N N . ASN A 1 80 ? 11.668 -3.124 -18.107 1.00 97.94 80 ASN A N 1
ATOM 653 C CA . ASN A 1 80 ? 11.514 -2.860 -19.537 1.00 97.94 80 ASN A CA 1
ATOM 654 C C . ASN A 1 80 ? 12.305 -1.613 -19.972 1.00 97.94 80 ASN A C 1
ATOM 656 O O . ASN A 1 80 ? 12.991 -1.651 -20.991 1.00 97.94 80 ASN A O 1
ATOM 660 N N . ALA A 1 81 ? 12.259 -0.523 -19.196 1.00 98.25 81 ALA A N 1
ATOM 661 C CA . ALA A 1 81 ? 13.018 0.696 -19.487 1.00 98.25 81 ALA A CA 1
ATOM 662 C C . ALA A 1 81 ? 14.537 0.461 -19.420 1.00 98.25 81 ALA A C 1
ATOM 664 O O . ALA A 1 81 ? 15.263 0.907 -20.307 1.00 98.25 81 ALA A O 1
ATOM 665 N N . LYS A 1 82 ? 15.020 -0.308 -18.432 1.00 98.12 82 LYS A N 1
ATOM 666 C CA . LYS A 1 82 ? 16.435 -0.715 -18.349 1.00 98.12 82 LYS A CA 1
ATOM 667 C C . LYS A 1 82 ? 16.868 -1.511 -19.574 1.00 98.12 82 LYS A C 1
ATOM 669 O O . LYS A 1 82 ? 17.963 -1.295 -20.093 1.00 98.12 82 LYS A O 1
ATOM 674 N N . HIS A 1 83 ? 16.035 -2.445 -20.032 1.00 97.88 83 HIS A N 1
ATOM 675 C CA . HIS A 1 83 ? 16.349 -3.247 -21.210 1.00 97.88 83 HIS A CA 1
ATOM 676 C C . HIS A 1 83 ? 16.405 -2.390 -22.482 1.00 97.88 83 HIS A C 1
ATOM 678 O O . HIS A 1 83 ? 17.397 -2.448 -23.209 1.00 97.88 83 HIS A O 1
ATOM 684 N N . SER A 1 84 ? 15.402 -1.536 -22.700 1.00 96.75 84 SER A N 1
ATOM 685 C CA . SER A 1 84 ? 15.370 -0.602 -23.831 1.00 96.75 84 SER A CA 1
ATOM 686 C C . SER A 1 84 ? 16.547 0.377 -23.820 1.00 96.75 84 SER A C 1
ATOM 688 O O . SER A 1 84 ? 17.139 0.628 -24.869 1.00 96.75 84 SER A O 1
ATOM 690 N N . GLY A 1 85 ? 16.945 0.876 -22.644 1.00 97.56 85 GLY A N 1
ATOM 691 C CA . GLY A 1 85 ? 18.137 1.713 -22.485 1.00 97.56 85 GLY A CA 1
ATOM 692 C C . GLY A 1 85 ? 19.416 1.003 -22.932 1.00 97.56 85 GLY A C 1
ATOM 693 O O . GLY A 1 85 ? 20.170 1.549 -23.734 1.00 97.56 85 GLY A O 1
ATOM 694 N N . LYS A 1 86 ? 19.614 -0.258 -22.521 1.00 97.56 86 LYS A N 1
ATOM 695 C CA . LYS A 1 86 ? 20.766 -1.068 -22.962 1.00 97.56 86 LYS A CA 1
ATOM 696 C C . LYS A 1 86 ? 20.796 -1.272 -24.477 1.00 97.56 86 LYS A C 1
ATOM 698 O O . LYS A 1 86 ? 21.872 -1.239 -25.069 1.00 97.56 86 LYS A O 1
ATOM 703 N N . ILE A 1 87 ? 19.638 -1.485 -25.105 1.00 97.62 87 ILE A N 1
ATOM 704 C CA . ILE A 1 87 ? 19.545 -1.606 -26.567 1.00 97.62 87 ILE A CA 1
ATOM 705 C C . ILE A 1 87 ? 19.959 -0.288 -27.232 1.00 97.62 87 ILE A C 1
ATOM 707 O O . ILE A 1 87 ? 20.781 -0.303 -28.147 1.00 97.62 87 ILE A O 1
ATOM 711 N N . ALA A 1 88 ? 19.456 0.853 -26.750 1.00 97.25 88 ALA A N 1
ATOM 712 C CA . ALA A 1 88 ? 19.814 2.163 -27.293 1.00 97.25 88 ALA A CA 1
ATOM 713 C C . ALA A 1 88 ? 21.320 2.461 -27.156 1.00 97.25 88 ALA A C 1
ATOM 715 O O . ALA A 1 88 ? 21.949 2.916 -28.112 1.00 97.25 88 ALA A O 1
ATOM 716 N N . GLU A 1 89 ? 21.931 2.126 -26.016 1.00 97.62 89 GLU A N 1
ATOM 717 C CA . GLU A 1 89 ? 23.379 2.257 -25.802 1.00 97.62 89 GLU A CA 1
ATOM 718 C C . GLU A 1 89 ? 24.195 1.374 -26.761 1.00 97.62 89 GLU A C 1
ATOM 720 O O . GLU A 1 89 ? 25.194 1.817 -27.339 1.00 97.62 89 GLU A O 1
ATOM 725 N N . GLN A 1 90 ? 23.772 0.122 -26.966 1.00 97.69 90 GLN A N 1
ATOM 726 C CA . GLN A 1 90 ? 24.421 -0.792 -27.910 1.00 97.69 90 GLN A CA 1
ATOM 727 C C . GLN A 1 90 ? 24.289 -0.314 -29.359 1.00 97.69 90 GLN A C 1
ATOM 729 O O . GLN A 1 90 ? 25.265 -0.384 -30.117 1.00 97.69 90 GLN A O 1
ATOM 734 N N . ASN A 1 91 ? 23.121 0.209 -29.732 1.00 96.56 91 ASN A N 1
ATOM 735 C CA . ASN A 1 91 ? 22.892 0.804 -31.043 1.00 96.56 91 ASN A CA 1
ATOM 736 C C . ASN A 1 91 ? 23.809 2.009 -31.246 1.00 96.56 91 ASN A C 1
ATOM 738 O O . ASN A 1 91 ? 24.562 2.032 -32.214 1.00 96.56 91 ASN A O 1
ATOM 742 N N . LEU A 1 92 ? 23.860 2.941 -30.289 1.00 97.88 92 LEU A N 1
ATOM 743 C CA . LEU A 1 92 ? 24.760 4.094 -30.346 1.00 97.88 92 LEU A CA 1
ATOM 744 C C . LEU A 1 92 ? 26.229 3.671 -30.490 1.00 97.88 92 LEU A C 1
ATOM 746 O O . LEU A 1 92 ? 26.967 4.239 -31.298 1.00 97.88 92 LEU A O 1
ATOM 750 N N . LYS A 1 93 ? 26.671 2.649 -29.749 1.00 97.81 93 LYS A N 1
ATOM 751 C CA . LYS A 1 93 ? 28.030 2.100 -29.878 1.00 97.81 93 LYS A CA 1
ATOM 752 C C . LYS A 1 93 ? 28.289 1.542 -31.281 1.00 97.81 93 LYS A C 1
ATOM 754 O O . LYS A 1 93 ? 29.352 1.784 -31.855 1.00 97.81 93 LYS A O 1
ATOM 759 N N . THR A 1 94 ? 27.325 0.812 -31.834 1.00 97.50 94 THR A N 1
ATOM 760 C CA . THR A 1 94 ? 27.417 0.214 -33.172 1.00 97.50 94 THR A CA 1
ATOM 761 C C . THR A 1 94 ? 27.454 1.288 -34.257 1.00 97.50 94 THR A C 1
ATOM 763 O O . THR A 1 94 ? 28.325 1.242 -35.126 1.00 97.50 94 THR A O 1
ATOM 766 N N . THR A 1 95 ? 26.589 2.299 -34.169 1.00 96.19 95 THR A N 1
ATOM 767 C CA . THR A 1 95 ? 26.534 3.413 -35.122 1.00 96.19 95 THR A CA 1
ATOM 768 C C . THR A 1 95 ? 27.807 4.258 -35.078 1.00 96.19 95 THR A C 1
ATOM 770 O O . THR A 1 95 ? 28.351 4.593 -36.127 1.00 96.19 95 THR A O 1
ATOM 773 N N . ASN A 1 96 ? 28.365 4.520 -33.889 1.00 97.19 96 ASN A N 1
ATOM 774 C CA . ASN A 1 96 ? 29.663 5.193 -33.766 1.00 97.19 96 ASN A CA 1
ATOM 775 C C . ASN A 1 96 ? 30.793 4.389 -34.424 1.00 97.19 96 ASN A C 1
ATOM 777 O O . ASN A 1 96 ? 31.586 4.949 -35.177 1.00 97.19 96 ASN A O 1
ATOM 781 N N . LYS A 1 97 ? 30.840 3.067 -34.205 1.00 97.31 97 LYS A N 1
ATOM 782 C CA . LYS A 1 97 ? 31.819 2.198 -34.877 1.00 97.31 97 LYS A CA 1
ATOM 783 C C . LYS A 1 97 ? 31.656 2.248 -36.400 1.00 97.31 97 LYS A C 1
ATOM 785 O O . LYS A 1 97 ? 32.650 2.313 -37.120 1.00 97.31 97 LYS A O 1
ATOM 790 N N . ALA A 1 98 ? 30.418 2.236 -36.894 1.00 95.44 98 ALA A N 1
ATOM 791 C CA . ALA A 1 98 ? 30.135 2.367 -38.318 1.00 95.44 98 ALA A CA 1
ATOM 792 C C . ALA A 1 98 ? 30.583 3.730 -38.871 1.00 95.44 98 ALA A C 1
ATOM 794 O O . ALA A 1 98 ? 31.134 3.780 -39.970 1.00 95.44 98 ALA A O 1
ATOM 795 N N . LEU A 1 99 ? 30.409 4.825 -38.124 1.00 96.94 99 LEU A N 1
ATOM 796 C CA . LEU A 1 99 ? 30.922 6.141 -38.511 1.00 96.94 99 LEU A CA 1
ATOM 797 C C . LEU A 1 99 ? 32.454 6.135 -38.622 1.00 96.94 99 LEU A C 1
ATOM 799 O O . LEU A 1 99 ? 32.973 6.563 -39.651 1.00 96.94 99 LEU A O 1
ATOM 803 N N . THR A 1 100 ? 33.169 5.582 -37.636 1.00 96.38 100 THR A N 1
ATOM 804 C CA . THR A 1 100 ? 34.639 5.460 -37.671 1.00 96.38 100 THR A CA 1
ATOM 805 C C . THR A 1 100 ? 35.118 4.682 -38.896 1.00 96.38 100 THR A C 1
ATOM 807 O O . THR A 1 100 ? 35.928 5.190 -39.665 1.00 96.38 100 THR A O 1
ATOM 810 N N . LEU A 1 101 ? 34.548 3.499 -39.148 1.00 94.75 101 LEU A N 1
ATOM 811 C CA . LEU A 1 101 ? 34.883 2.702 -40.336 1.00 94.75 101 LEU A CA 1
ATOM 812 C C . LEU A 1 101 ? 34.538 3.435 -41.644 1.00 94.75 101 LEU A C 1
ATOM 814 O O . LEU A 1 101 ? 35.206 3.262 -42.660 1.00 94.75 101 LEU A O 1
ATOM 818 N N . GLY A 1 102 ? 33.482 4.253 -41.635 1.00 92.62 102 GLY A N 1
ATOM 819 C CA . GLY A 1 102 ? 33.097 5.088 -42.775 1.00 92.62 102 GLY A CA 1
ATOM 820 C C . GLY A 1 102 ? 34.115 6.182 -43.066 1.00 92.62 102 GLY A C 1
ATOM 821 O O . GLY A 1 102 ? 34.446 6.404 -44.229 1.00 92.62 102 GLY A O 1
ATOM 822 N N . GLN A 1 103 ? 34.645 6.813 -42.018 1.00 94.81 103 GLN A N 1
ATOM 823 C CA . GLN A 1 103 ? 35.710 7.806 -42.118 1.00 94.81 103 GLN A CA 1
ATOM 824 C C . GLN A 1 103 ? 37.002 7.181 -42.665 1.00 94.81 103 GLN A C 1
ATOM 826 O O . GLN A 1 103 ? 37.567 7.687 -43.631 1.00 94.81 103 GLN A O 1
ATOM 831 N N . GLU A 1 104 ? 37.419 6.032 -42.129 1.00 94.38 104 GLU A N 1
ATOM 832 C CA . GLU A 1 104 ? 38.607 5.307 -42.604 1.00 94.38 104 GLU A CA 1
ATOM 833 C C . GLU A 1 104 ? 38.489 4.909 -44.085 1.00 94.38 104 GLU A C 1
ATOM 835 O O . GLU A 1 104 ? 39.432 5.070 -44.868 1.00 94.38 104 GLU A O 1
ATOM 840 N N . ALA A 1 105 ? 37.311 4.428 -44.498 1.00 90.00 105 ALA A N 1
ATOM 841 C CA . ALA A 1 105 ? 37.036 4.099 -45.893 1.00 90.00 105 ALA A CA 1
ATOM 842 C C . ALA A 1 105 ? 37.060 5.348 -46.793 1.00 90.00 105 ALA A C 1
ATOM 844 O O . ALA A 1 105 ? 37.636 5.306 -47.884 1.00 90.00 105 ALA A O 1
ATOM 845 N N . PHE A 1 106 ? 36.472 6.462 -46.338 1.00 90.12 106 PHE A N 1
ATOM 846 C CA . PHE A 1 106 ? 36.507 7.753 -47.032 1.00 90.12 106 PHE A CA 1
ATOM 847 C C . PHE A 1 106 ? 37.953 8.214 -47.280 1.00 90.12 106 PHE A C 1
ATOM 849 O O . PHE A 1 106 ? 38.318 8.539 -48.416 1.00 90.12 106 PHE A O 1
ATOM 856 N N . ASP A 1 107 ? 38.794 8.164 -46.246 1.00 89.62 107 ASP A N 1
ATOM 857 C CA . ASP A 1 107 ? 40.197 8.581 -46.305 1.00 89.62 107 ASP A CA 1
ATOM 858 C C . ASP A 1 107 ? 41.029 7.666 -47.212 1.00 89.62 107 ASP A C 1
ATOM 860 O O . ASP A 1 107 ? 41.793 8.144 -48.059 1.00 89.62 107 ASP A O 1
ATOM 864 N N . THR A 1 108 ? 40.815 6.350 -47.120 1.00 88.88 108 THR A N 1
ATOM 865 C CA . THR A 1 108 ? 41.483 5.352 -47.971 1.00 88.88 108 THR A CA 1
ATOM 866 C C . THR A 1 108 ? 41.148 5.561 -49.448 1.00 88.88 108 THR A C 1
ATOM 868 O O . THR A 1 108 ? 42.045 5.607 -50.293 1.00 88.88 108 THR A O 1
ATOM 871 N N . MET A 1 109 ? 39.865 5.763 -49.776 1.00 85.56 109 MET A N 1
ATOM 872 C CA . MET A 1 109 ? 39.433 6.039 -51.149 1.00 85.56 109 MET A CA 1
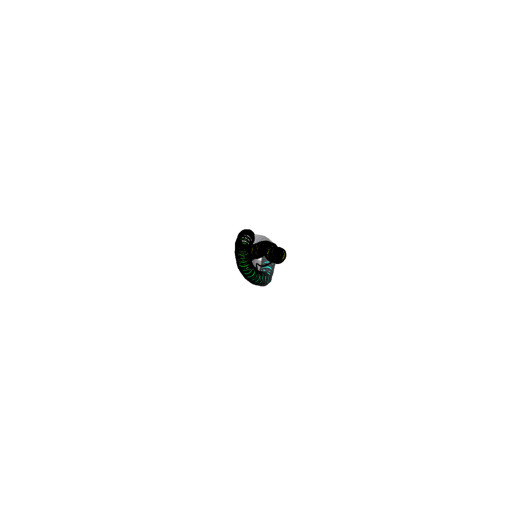ATOM 873 C C . MET A 1 109 ? 40.021 7.348 -51.683 1.00 85.56 109 MET A C 1
ATOM 875 O O . MET A 1 109 ? 40.397 7.421 -52.855 1.00 85.56 109 MET A O 1
ATOM 879 N N . ASN A 1 110 ? 40.120 8.389 -50.852 1.00 84.12 110 ASN A N 1
ATOM 880 C CA . ASN A 1 110 ? 40.741 9.655 -51.247 1.00 84.12 110 ASN A CA 1
ATOM 881 C C . ASN A 1 110 ? 42.241 9.515 -51.509 1.00 84.12 110 ASN A C 1
ATOM 883 O O . ASN A 1 110 ? 42.729 10.071 -52.494 1.00 84.12 110 ASN A O 1
ATOM 887 N N . LYS A 1 111 ? 42.960 8.753 -50.679 1.00 86.00 111 LYS A N 1
ATOM 888 C CA . LYS A 1 111 ? 44.377 8.448 -50.903 1.00 86.00 111 LYS A CA 1
ATOM 889 C C . LYS A 1 111 ? 44.580 7.716 -52.234 1.00 86.00 111 LYS A C 1
ATOM 891 O O . LYS A 1 111 ? 45.342 8.192 -53.070 1.00 86.00 111 LYS A O 1
ATOM 896 N N . PHE A 1 112 ? 43.814 6.651 -52.478 1.00 83.12 112 PHE A N 1
ATOM 897 C CA . PHE A 1 112 ? 43.881 5.891 -53.731 1.00 83.12 112 PHE A CA 1
ATOM 898 C C . PHE A 1 112 ? 43.561 6.755 -54.962 1.00 83.12 112 PHE A C 1
ATOM 900 O O . PHE A 1 112 ? 44.269 6.694 -55.963 1.00 83.12 112 PHE A O 1
ATOM 907 N N . SER A 1 113 ? 42.545 7.623 -54.872 1.00 79.38 113 SER A N 1
ATOM 908 C CA . SER A 1 113 ? 42.177 8.553 -55.956 1.00 79.38 113 SER A CA 1
ATOM 909 C C . SER A 1 113 ? 43.317 9.519 -56.315 1.00 79.38 113 SER A C 1
ATOM 911 O O . SER A 1 113 ? 43.495 9.864 -57.480 1.00 79.38 113 SER A O 1
ATOM 913 N N . ARG A 1 114 ? 44.091 9.978 -55.317 1.00 75.06 114 ARG A N 1
ATOM 914 C CA . ARG A 1 114 ? 45.243 10.875 -55.526 1.00 75.06 114 ARG A CA 1
ATOM 915 C C . ARG A 1 114 ? 46.420 10.151 -56.174 1.00 75.06 114 ARG A C 1
ATOM 917 O O . ARG A 1 114 ? 47.069 10.720 -57.049 1.00 75.06 114 ARG A O 1
ATOM 924 N N . GLU A 1 115 ? 46.686 8.927 -55.728 1.00 79.00 115 GLU A N 1
ATOM 925 C CA . GLU A 1 115 ? 47.798 8.098 -56.203 1.00 79.00 115 GLU A CA 1
ATOM 926 C C . GLU A 1 115 ? 47.537 7.528 -57.607 1.00 79.00 115 GLU A C 1
ATOM 928 O O . GLU A 1 115 ? 48.481 7.334 -58.369 1.00 79.00 115 GLU A O 1
ATOM 933 N N . ASN A 1 116 ? 46.269 7.323 -57.989 1.00 72.06 116 ASN A N 1
ATOM 934 C CA . ASN A 1 116 ? 45.893 6.622 -59.215 1.00 72.06 116 ASN A CA 1
ATOM 935 C C . ASN A 1 116 ? 44.923 7.447 -60.089 1.00 72.06 116 ASN A C 1
ATOM 937 O O . ASN A 1 116 ? 43.726 7.172 -60.165 1.00 72.06 116 ASN A O 1
ATOM 941 N N . ARG A 1 117 ? 45.446 8.479 -60.773 1.00 62.84 117 ARG A N 1
ATOM 942 C CA . ARG A 1 117 ? 44.661 9.472 -61.551 1.00 62.84 117 ARG A CA 1
ATOM 943 C C . ARG A 1 117 ? 43.818 8.900 -62.706 1.00 62.84 117 ARG A C 1
ATOM 945 O O . ARG A 1 117 ? 42.997 9.627 -63.253 1.00 62.84 117 ARG A O 1
ATOM 952 N N . GLN A 1 118 ? 44.032 7.642 -63.095 1.00 63.56 118 GLN A N 1
ATOM 953 C CA . GLN A 1 118 ? 43.276 6.958 -64.154 1.00 63.56 118 GLN A CA 1
ATOM 954 C C . GLN A 1 118 ? 42.188 6.010 -63.620 1.00 63.56 118 GLN A C 1
ATOM 956 O O . GLN A 1 118 ? 41.418 5.466 -64.409 1.00 63.56 118 GLN A O 1
ATOM 961 N N . ALA A 1 119 ? 42.102 5.789 -62.304 1.00 64.75 119 ALA A N 1
ATOM 962 C CA . ALA A 1 119 ? 41.110 4.885 -61.732 1.00 64.75 119 ALA A CA 1
ATOM 963 C C . ALA A 1 119 ? 39.706 5.518 -61.724 1.00 64.75 119 ALA A C 1
ATOM 965 O O . ALA A 1 119 ? 39.532 6.653 -61.280 1.00 64.75 119 ALA A O 1
ATOM 966 N N . GLN A 1 120 ? 38.682 4.768 -62.148 1.00 64.06 120 GLN A N 1
ATOM 967 C CA . GLN A 1 120 ? 37.288 5.123 -61.864 1.00 64.06 120 GLN A CA 1
ATOM 968 C C . GLN A 1 120 ? 36.995 4.845 -60.389 1.00 64.06 120 GLN A C 1
ATOM 970 O O . GLN A 1 120 ? 36.834 3.705 -59.961 1.00 64.06 120 GLN A O 1
ATOM 975 N N . VAL A 1 121 ? 36.940 5.913 -59.606 1.00 71.06 121 VAL A N 1
ATOM 976 C CA . VAL A 1 121 ? 36.603 5.904 -58.181 1.00 71.06 121 VAL A CA 1
ATOM 977 C C . VAL A 1 121 ? 35.277 6.615 -57.961 1.00 71.06 121 VAL A C 1
ATOM 979 O O . VAL A 1 121 ? 34.908 7.520 -58.710 1.00 71.06 121 VAL A O 1
ATOM 982 N N . VAL A 1 122 ? 34.569 6.226 -56.900 1.00 76.00 122 VAL A N 1
ATOM 983 C CA . VAL A 1 122 ? 33.356 6.921 -56.455 1.00 76.00 122 VAL A CA 1
ATOM 984 C C . VAL A 1 122 ? 33.672 8.406 -56.240 1.00 76.00 122 VAL A C 1
ATOM 986 O O . VAL A 1 122 ? 34.643 8.755 -55.558 1.00 76.00 122 VAL A O 1
ATOM 989 N N . GLY A 1 123 ? 32.849 9.279 -56.829 1.00 82.38 123 GLY A N 1
ATOM 990 C CA . GLY A 1 123 ? 33.038 10.729 -56.787 1.00 82.38 123 GLY A CA 1
ATOM 991 C C . GLY A 1 123 ? 33.068 11.282 -55.360 1.00 82.38 123 GLY A C 1
ATOM 992 O O . GLY A 1 123 ? 32.408 10.755 -54.460 1.00 82.38 123 GLY A O 1
ATOM 993 N N . HIS A 1 124 ? 33.837 12.355 -55.152 1.00 82.12 124 HIS A N 1
ATOM 994 C CA . HIS A 1 124 ? 34.017 12.992 -53.841 1.00 82.12 124 HIS A CA 1
ATOM 995 C C . HIS A 1 124 ? 32.680 13.301 -53.148 1.00 82.12 124 HIS A C 1
ATOM 997 O O . HIS A 1 124 ? 32.481 12.898 -52.004 1.00 82.12 124 HIS A O 1
ATOM 1003 N N . ASP A 1 125 ? 31.731 13.894 -53.873 1.00 87.56 125 ASP A N 1
ATOM 1004 C CA . ASP A 1 125 ? 30.421 14.287 -53.336 1.00 87.56 125 ASP A CA 1
ATOM 1005 C C . ASP A 1 125 ? 29.592 13.096 -52.846 1.00 87.56 125 ASP A C 1
ATOM 1007 O O . ASP A 1 125 ? 28.881 13.189 -51.847 1.00 87.56 125 ASP A O 1
ATOM 1011 N N . THR A 1 126 ? 29.700 11.948 -53.522 1.00 87.31 126 THR A N 1
ATOM 1012 C CA . THR A 1 126 ? 28.995 10.724 -53.108 1.00 87.31 126 THR A CA 1
ATOM 1013 C C . THR A 1 126 ? 29.596 10.172 -51.820 1.00 87.31 126 THR A C 1
ATOM 1015 O O . THR A 1 126 ? 28.862 9.846 -50.889 1.00 87.31 126 THR A O 1
ATOM 1018 N N . LYS A 1 127 ? 30.931 10.134 -51.727 1.00 88.69 127 LYS A N 1
ATOM 1019 C CA . LYS A 1 127 ? 31.635 9.703 -50.511 1.00 88.69 127 LYS A CA 1
ATOM 1020 C C . LYS A 1 127 ? 31.308 10.617 -49.325 1.00 88.69 127 LYS A C 1
ATOM 1022 O O . LYS A 1 127 ? 31.071 10.129 -48.223 1.00 88.69 127 LYS A O 1
ATOM 1027 N N . GLN A 1 128 ? 31.259 11.929 -49.556 1.00 90.75 128 GLN A N 1
ATOM 1028 C CA . GLN A 1 128 ? 30.940 12.912 -48.522 1.00 90.75 128 GLN A CA 1
ATOM 1029 C C . GLN A 1 128 ? 29.494 12.768 -48.037 1.00 90.75 128 GLN A C 1
ATOM 1031 O O . GLN A 1 128 ? 29.257 12.789 -46.833 1.00 90.75 128 GLN A O 1
ATOM 1036 N N . ARG A 1 129 ? 28.539 12.544 -48.949 1.00 92.00 129 ARG A N 1
ATOM 1037 C CA . ARG A 1 129 ? 27.136 12.290 -48.592 1.00 92.00 129 ARG A CA 1
ATOM 1038 C C . ARG A 1 129 ? 26.980 11.048 -47.714 1.00 92.00 129 ARG A C 1
ATOM 1040 O O . ARG A 1 129 ? 26.340 11.131 -46.675 1.00 92.00 129 ARG A O 1
ATOM 1047 N N . MET A 1 130 ? 27.626 9.938 -48.082 1.00 89.88 130 MET A N 1
ATOM 1048 C CA . MET A 1 130 ? 27.603 8.699 -47.288 1.00 89.88 130 MET A CA 1
ATOM 1049 C C . MET A 1 130 ? 28.167 8.901 -45.874 1.00 89.88 130 MET A C 1
ATOM 1051 O O . MET A 1 130 ? 27.678 8.306 -44.915 1.00 89.88 130 MET A O 1
ATOM 1055 N N . LEU A 1 131 ? 29.203 9.733 -45.729 1.00 92.62 131 LEU A N 1
ATOM 1056 C CA . LEU A 1 131 ? 29.762 10.070 -44.422 1.00 92.62 131 LEU A CA 1
ATOM 1057 C C . LEU A 1 131 ? 28.791 10.929 -43.594 1.00 92.62 131 LEU A C 1
ATOM 1059 O O . LEU A 1 131 ? 28.631 10.693 -42.398 1.00 92.62 131 LEU A O 1
ATOM 1063 N N . GLU A 1 132 ? 28.125 11.896 -44.223 1.00 94.56 132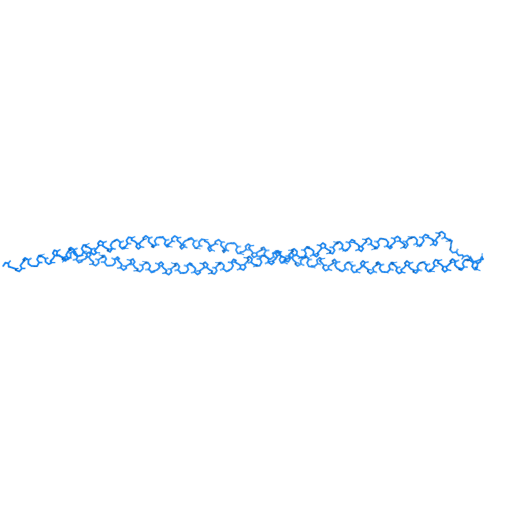 GLU A N 1
ATOM 1064 C CA . GLU A 1 132 ? 27.164 12.780 -43.555 1.00 94.56 132 GLU A CA 1
ATOM 1065 C C . GLU A 1 132 ? 25.885 12.044 -43.119 1.00 94.56 132 GLU A C 1
ATOM 1067 O O . GLU A 1 132 ? 25.357 12.294 -42.032 1.00 94.56 132 GLU A O 1
ATOM 1072 N N . GLU A 1 133 ? 25.430 11.066 -43.906 1.00 94.31 133 GLU A N 1
ATOM 1073 C CA . GLU A 1 133 ? 24.356 10.140 -43.521 1.00 94.31 133 GLU A CA 1
ATOM 1074 C C . GLU A 1 133 ? 24.723 9.378 -42.239 1.00 94.31 133 GLU A C 1
ATOM 1076 O O . GLU A 1 133 ? 23.955 9.381 -41.278 1.00 94.31 133 GLU A O 1
ATOM 1081 N N . ARG A 1 134 ? 25.948 8.837 -42.150 1.00 93.38 134 ARG A N 1
ATOM 1082 C CA . ARG A 1 134 ? 26.414 8.145 -40.933 1.00 93.38 134 ARG A CA 1
ATOM 1083 C C . ARG A 1 134 ? 26.500 9.065 -39.716 1.00 93.38 134 ARG A C 1
ATOM 1085 O O . ARG A 1 134 ? 26.204 8.625 -38.607 1.00 93.38 134 ARG A O 1
ATOM 1092 N N . LYS A 1 135 ? 26.890 10.334 -39.889 1.00 96.38 135 LYS A N 1
ATOM 1093 C CA . LYS A 1 135 ? 26.845 11.320 -38.791 1.00 96.38 135 LYS A CA 1
ATOM 1094 C C . LYS A 1 135 ? 25.411 11.562 -38.329 1.00 96.38 135 LYS A C 1
ATOM 1096 O O . LYS A 1 135 ? 25.155 11.603 -37.129 1.00 96.38 135 LYS A O 1
ATOM 1101 N N . THR A 1 136 ? 24.478 11.662 -39.274 1.00 96.75 136 THR A N 1
ATOM 1102 C CA . THR A 1 136 ? 23.049 11.824 -38.979 1.00 96.75 136 THR A CA 1
ATOM 1103 C C . THR A 1 136 ? 22.505 10.634 -38.185 1.00 96.75 136 THR A C 1
ATOM 1105 O O . THR A 1 136 ? 21.761 10.827 -37.223 1.00 96.75 136 THR A O 1
ATOM 1108 N N . ASP A 1 137 ? 22.908 9.409 -38.528 1.00 96.75 137 ASP A N 1
ATOM 1109 C CA . ASP A 1 137 ? 22.518 8.207 -37.784 1.00 96.75 137 ASP A CA 1
ATOM 1110 C C . ASP A 1 137 ? 23.065 8.208 -36.350 1.00 96.75 137 ASP A C 1
ATOM 1112 O O . ASP A 1 137 ? 22.357 7.817 -35.420 1.00 96.75 137 ASP A O 1
ATOM 1116 N N . VAL A 1 138 ? 24.301 8.685 -36.142 1.00 97.75 138 VAL A N 1
ATOM 1117 C CA . VAL A 1 138 ? 24.868 8.849 -34.792 1.00 97.75 138 VAL A CA 1
ATOM 1118 C C . VAL A 1 138 ? 24.048 9.841 -33.971 1.00 97.75 138 VAL A C 1
ATOM 1120 O O . VAL A 1 138 ? 23.725 9.546 -32.821 1.00 97.75 138 VAL A O 1
ATOM 1123 N N . GLU A 1 139 ? 23.680 10.992 -34.537 1.00 97.44 139 GLU A N 1
ATOM 1124 C CA . GLU A 1 139 ? 22.876 11.992 -33.821 1.00 97.44 139 GLU A CA 1
ATOM 1125 C C . GLU A 1 139 ? 21.482 11.464 -33.456 1.00 97.44 139 GLU A C 1
ATOM 1127 O O . GLU A 1 139 ? 21.024 11.661 -32.328 1.00 97.44 139 GLU A O 1
ATOM 1132 N N . LYS A 1 140 ? 20.836 10.701 -34.349 1.00 97.56 140 LYS A N 1
ATOM 1133 C CA . LYS A 1 140 ? 19.574 10.009 -34.029 1.00 97.56 140 LYS A CA 1
ATOM 1134 C C . LYS A 1 140 ? 19.749 9.017 -32.878 1.00 97.56 140 LYS A C 1
ATOM 1136 O O . LYS A 1 140 ? 18.988 9.071 -31.914 1.00 97.56 140 LYS A O 1
ATOM 1141 N N . ALA A 1 141 ? 20.779 8.172 -32.934 1.00 97.25 141 ALA A N 1
ATOM 1142 C CA . ALA A 1 141 ? 21.053 7.187 -31.888 1.00 97.25 141 ALA A CA 1
ATOM 1143 C C . ALA A 1 141 ? 21.376 7.841 -30.529 1.00 97.25 141 ALA A C 1
ATOM 1145 O O . ALA A 1 141 ? 20.970 7.332 -29.483 1.00 97.25 141 ALA A O 1
ATOM 1146 N N . LYS A 1 142 ? 22.057 8.998 -30.518 1.00 97.94 142 LYS A N 1
ATOM 1147 C CA . LYS A 1 142 ? 22.262 9.798 -29.296 1.00 97.94 142 LYS A CA 1
ATOM 1148 C C . LYS A 1 142 ? 20.936 10.297 -28.729 1.00 97.94 142 LYS A C 1
ATOM 1150 O O . LYS A 1 142 ? 20.705 10.163 -27.529 1.00 97.94 142 LYS A O 1
ATOM 1155 N N . GLY A 1 143 ? 20.067 10.838 -29.586 1.00 98.00 143 GLY A N 1
ATOM 1156 C CA . GLY A 1 143 ? 18.736 11.300 -29.192 1.00 98.00 143 GLY A CA 1
ATOM 1157 C C . GLY A 1 143 ? 17.877 10.181 -28.598 1.00 98.00 143 GLY A C 1
ATOM 1158 O O . GLY A 1 143 ? 17.247 10.368 -27.559 1.00 98.00 143 GLY A O 1
ATOM 1159 N N . GLU A 1 144 ? 17.898 8.992 -29.203 1.00 97.56 144 GLU A N 1
ATOM 1160 C CA . GLU A 1 144 ? 17.229 7.803 -28.663 1.00 97.56 144 GLU A CA 1
ATOM 1161 C C . GLU A 1 144 ? 17.775 7.411 -27.287 1.00 97.56 144 GLU A C 1
ATOM 1163 O O . GLU A 1 144 ? 16.992 7.172 -26.367 1.00 97.56 144 GLU A O 1
ATOM 1168 N N . CYS A 1 145 ? 19.099 7.399 -27.119 1.00 97.50 145 CYS A N 1
ATOM 1169 C CA . CYS A 1 145 ? 19.741 7.067 -25.849 1.00 97.50 145 CYS A CA 1
ATOM 1170 C C . CYS A 1 145 ? 19.345 8.049 -24.732 1.00 97.50 145 CYS A C 1
ATOM 1172 O O . CYS A 1 145 ? 18.986 7.630 -23.630 1.00 97.50 145 CYS A O 1
ATOM 1174 N N . GLU A 1 146 ? 19.335 9.350 -25.028 1.00 97.81 146 GLU A N 1
ATOM 1175 C CA . GLU A 1 146 ? 18.909 10.389 -24.084 1.00 97.81 146 GLU A CA 1
ATOM 1176 C C . GLU A 1 146 ? 17.420 10.255 -23.719 1.00 97.81 146 GLU A C 1
ATOM 1178 O O . GLU A 1 146 ? 17.039 10.377 -22.552 1.00 97.81 146 GLU A O 1
ATOM 1183 N N . ASN A 1 147 ? 16.565 9.929 -24.692 1.00 98.06 147 ASN A N 1
ATOM 1184 C CA . ASN A 1 147 ? 15.146 9.680 -24.439 1.00 98.06 147 ASN A CA 1
ATOM 1185 C C . ASN A 1 147 ? 14.928 8.451 -23.543 1.00 98.06 147 ASN A C 1
ATOM 1187 O O . ASN A 1 147 ? 14.108 8.506 -22.623 1.00 98.06 147 ASN A O 1
ATOM 1191 N N . GLN A 1 148 ? 15.673 7.362 -23.767 1.00 97.88 148 GLN A N 1
ATOM 1192 C CA . GLN A 1 148 ? 15.595 6.176 -22.908 1.00 97.88 148 GLN A CA 1
ATOM 1193 C C . GLN A 1 148 ? 16.099 6.462 -21.491 1.00 97.88 148 GLN A C 1
ATOM 1195 O O . GLN A 1 148 ? 15.506 5.975 -20.530 1.00 97.88 148 GLN A O 1
ATOM 1200 N N . LYS A 1 149 ? 17.129 7.301 -21.336 1.00 97.38 149 LYS A N 1
ATOM 1201 C CA . LYS A 1 149 ? 17.629 7.725 -20.023 1.00 97.38 149 LYS A CA 1
ATOM 1202 C C . LYS A 1 149 ? 16.569 8.490 -19.223 1.00 97.38 149 LYS A C 1
ATOM 1204 O O . LYS A 1 149 ? 16.318 8.153 -18.069 1.00 97.38 149 LYS A O 1
ATOM 1209 N N . LYS A 1 150 ? 15.887 9.455 -19.849 1.00 97.88 150 LYS A N 1
ATOM 1210 C CA . LYS A 1 150 ? 14.775 10.193 -19.214 1.00 97.88 150 LYS A CA 1
ATOM 1211 C C . LYS A 1 150 ? 13.606 9.280 -18.851 1.00 97.88 150 LYS A C 1
ATOM 1213 O O . LYS A 1 150 ? 12.989 9.438 -17.799 1.00 97.88 150 LYS A O 1
ATOM 1218 N N . LEU A 1 151 ? 13.287 8.316 -19.720 1.00 97.81 151 LEU A N 1
ATOM 1219 C CA . LEU A 1 151 ? 12.254 7.324 -19.431 1.00 97.81 151 LEU A CA 1
ATOM 1220 C C . LEU A 1 151 ? 12.639 6.459 -18.226 1.00 97.81 151 LEU A C 1
ATOM 1222 O O . LEU A 1 151 ? 11.791 6.227 -17.368 1.00 97.81 151 LEU A O 1
ATOM 1226 N N . LEU A 1 152 ? 13.892 6.005 -18.156 1.00 98.06 152 LEU A N 1
ATOM 1227 C CA . LEU A 1 152 ? 14.402 5.209 -17.044 1.00 98.06 152 LEU A CA 1
ATOM 1228 C C . LEU A 1 152 ? 14.265 5.960 -15.716 1.00 98.06 152 LEU A C 1
ATOM 1230 O O . LEU A 1 152 ? 13.644 5.427 -14.801 1.00 98.06 152 LEU A O 1
ATOM 1234 N N . GLU A 1 153 ? 14.733 7.207 -15.650 1.00 98.00 153 GLU A N 1
ATOM 1235 C CA . GLU A 1 153 ? 14.623 8.055 -14.454 1.00 98.00 153 GLU A CA 1
ATOM 1236 C C . GLU A 1 153 ? 13.162 8.207 -14.001 1.00 98.00 153 GLU A C 1
ATOM 1238 O O . GLU A 1 153 ? 12.829 8.043 -12.825 1.00 98.00 153 GLU A O 1
ATOM 1243 N N . LYS A 1 154 ? 12.242 8.432 -14.949 1.00 98.25 154 LYS A N 1
ATOM 1244 C CA . LYS A 1 154 ? 10.808 8.470 -14.644 1.00 98.25 154 LYS A CA 1
ATOM 1245 C C . LYS A 1 154 ? 10.319 7.152 -14.033 1.00 98.25 154 LYS A C 1
ATOM 1247 O O . LYS A 1 154 ? 9.568 7.180 -13.062 1.00 98.25 154 LYS A O 1
ATOM 1252 N N . ARG A 1 155 ? 10.731 6.001 -14.576 1.00 98.12 155 ARG A N 1
ATOM 1253 C CA . ARG A 1 155 ? 10.312 4.685 -14.058 1.00 98.12 155 ARG A CA 1
ATOM 1254 C C . ARG A 1 155 ? 10.922 4.350 -12.703 1.00 98.12 155 ARG A C 1
ATOM 1256 O O . ARG A 1 155 ? 10.263 3.691 -11.902 1.00 98.12 155 ARG A O 1
ATOM 1263 N N . GLU A 1 156 ? 12.135 4.814 -12.427 1.00 98.31 156 GLU A N 1
ATOM 1264 C CA . GLU A 1 156 ? 12.758 4.693 -11.106 1.00 98.31 156 GLU A CA 1
ATOM 1265 C C . GLU A 1 156 ? 11.967 5.476 -10.054 1.00 98.31 156 GLU A C 1
ATOM 1267 O O . GLU A 1 156 ? 11.665 4.942 -8.982 1.00 98.31 156 GLU A O 1
ATOM 1272 N N . ASN A 1 157 ? 11.546 6.697 -10.394 1.00 98.25 157 ASN A N 1
ATOM 1273 C CA . ASN A 1 157 ? 10.684 7.506 -9.537 1.00 98.25 157 ASN A CA 1
ATOM 1274 C C . ASN A 1 157 ? 9.309 6.850 -9.332 1.00 98.25 157 ASN A C 1
ATOM 1276 O O . ASN A 1 157 ? 8.893 6.668 -8.187 1.00 98.25 157 ASN A O 1
ATOM 1280 N N . ASP A 1 158 ? 8.643 6.405 -10.407 1.00 98.00 158 ASP A N 1
ATOM 1281 C CA . ASP A 1 158 ? 7.344 5.714 -10.337 1.00 98.00 158 ASP A CA 1
ATOM 1282 C C . ASP A 1 158 ? 7.402 4.483 -9.404 1.00 98.00 158 ASP A C 1
ATOM 1284 O O . ASP A 1 158 ? 6.498 4.253 -8.593 1.00 98.00 158 ASP A O 1
ATOM 1288 N N . TYR A 1 159 ? 8.472 3.684 -9.504 1.00 98.50 159 TYR A N 1
ATOM 1289 C CA . TYR A 1 159 ? 8.682 2.505 -8.661 1.00 98.50 159 TYR A CA 1
ATOM 1290 C C . TYR A 1 159 ? 8.962 2.875 -7.199 1.00 98.50 159 TYR A C 1
ATOM 1292 O O . TYR A 1 159 ? 8.386 2.274 -6.287 1.00 98.50 159 TYR A O 1
ATOM 1300 N N . THR A 1 160 ? 9.789 3.894 -6.962 1.00 98.44 160 THR A N 1
ATOM 1301 C CA . THR A 1 160 ? 10.108 4.384 -5.611 1.00 98.44 160 THR A CA 1
ATOM 1302 C C . THR A 1 160 ? 8.860 4.906 -4.898 1.00 98.44 160 THR A C 1
ATOM 1304 O O . THR A 1 160 ? 8.618 4.573 -3.732 1.00 98.44 160 THR A O 1
ATOM 1307 N N . THR A 1 161 ? 8.019 5.667 -5.605 1.00 98.38 161 THR A N 1
ATOM 1308 C CA . THR A 1 161 ? 6.740 6.154 -5.080 1.00 98.38 161 THR A CA 1
ATOM 1309 C C . THR A 1 161 ? 5.793 5.000 -4.764 1.00 98.38 161 THR A C 1
ATOM 1311 O O . THR A 1 161 ? 5.283 4.936 -3.647 1.00 98.38 161 THR A O 1
ATOM 1314 N N . ALA A 1 162 ? 5.603 4.052 -5.690 1.00 98.38 162 ALA A N 1
ATOM 1315 C CA . ALA A 1 162 ? 4.725 2.901 -5.462 1.00 98.38 162 ALA A CA 1
ATOM 1316 C C . ALA A 1 162 ? 5.173 2.057 -4.253 1.00 98.38 162 ALA A C 1
ATOM 1318 O O . ALA A 1 162 ? 4.348 1.684 -3.419 1.00 98.38 162 ALA A O 1
ATOM 1319 N N . THR A 1 163 ? 6.484 1.837 -4.111 1.00 98.44 163 THR A N 1
ATOM 1320 C CA . THR A 1 163 ? 7.070 1.127 -2.963 1.00 98.44 163 THR A CA 1
ATOM 1321 C C . THR A 1 163 ? 6.788 1.864 -1.651 1.00 98.44 163 THR A C 1
ATOM 1323 O O . THR A 1 163 ? 6.390 1.255 -0.658 1.00 98.44 163 THR A O 1
ATOM 1326 N N . SER A 1 164 ? 6.966 3.188 -1.638 1.00 98.44 164 SER A N 1
ATOM 1327 C CA . SER A 1 164 ? 6.740 4.012 -0.445 1.00 98.44 164 SER A CA 1
ATOM 1328 C C . SER A 1 164 ? 5.269 4.013 -0.018 1.00 98.44 164 SER A C 1
ATOM 1330 O O . SER A 1 164 ? 4.972 3.856 1.167 1.00 98.44 164 SER A O 1
ATOM 1332 N N . GLU A 1 165 ? 4.344 4.134 -0.976 1.00 98.31 165 GLU A N 1
ATOM 1333 C CA . GLU A 1 165 ? 2.899 4.058 -0.727 1.00 98.31 165 GLU A CA 1
ATOM 1334 C C . GLU A 1 165 ? 2.495 2.697 -0.143 1.00 98.31 165 GLU A C 1
ATOM 1336 O O . GLU A 1 165 ? 1.733 2.653 0.828 1.00 98.31 165 GLU A O 1
ATOM 1341 N N . ARG A 1 166 ? 3.027 1.587 -0.683 1.00 98.44 166 ARG A N 1
ATOM 1342 C CA . ARG A 1 166 ? 2.788 0.241 -0.136 1.00 98.44 166 ARG A CA 1
ATOM 1343 C C . ARG A 1 166 ? 3.256 0.146 1.316 1.00 98.44 166 ARG A C 1
ATOM 1345 O O . ARG A 1 166 ? 2.469 -0.267 2.162 1.00 98.44 166 ARG A O 1
ATOM 1352 N N . ILE A 1 167 ? 4.491 0.556 1.624 1.00 98.38 167 ILE A N 1
ATOM 1353 C CA . ILE A 1 167 ? 5.042 0.488 2.995 1.00 98.38 167 ILE A CA 1
ATOM 1354 C C . ILE A 1 167 ? 4.164 1.267 3.980 1.00 98.38 167 ILE A C 1
ATOM 1356 O O . ILE A 1 167 ? 3.922 0.818 5.100 1.00 98.38 167 ILE A O 1
ATOM 1360 N N . GLN A 1 168 ? 3.681 2.447 3.583 1.00 98.19 168 GLN A N 1
ATOM 1361 C CA . GLN A 1 168 ? 2.777 3.232 4.424 1.00 98.19 168 GLN A CA 1
ATOM 1362 C C . GLN A 1 168 ? 1.441 2.515 4.650 1.00 98.19 168 GLN A C 1
ATOM 1364 O O . GLN A 1 168 ? 0.932 2.525 5.770 1.00 98.19 168 GLN A O 1
ATOM 1369 N N . ALA A 1 169 ? 0.888 1.874 3.617 1.00 98.12 169 ALA A N 1
ATOM 1370 C CA . ALA A 1 169 ? -0.346 1.104 3.736 1.00 98.12 169 ALA A CA 1
ATOM 1371 C C . ALA A 1 169 ? -0.188 -0.137 4.631 1.00 98.12 169 ALA A C 1
ATOM 1373 O O . ALA A 1 169 ? -1.082 -0.413 5.423 1.00 98.12 169 ALA A O 1
ATOM 1374 N N . GLU A 1 170 ? 0.950 -0.833 4.571 1.00 98.25 170 GLU A N 1
ATOM 1375 C CA . GLU A 1 170 ? 1.254 -1.957 5.472 1.00 98.25 170 GLU A CA 1
ATOM 1376 C C . GLU A 1 170 ? 1.311 -1.516 6.930 1.00 98.25 170 GLU A C 1
ATOM 1378 O O . GLU A 1 170 ? 0.657 -2.112 7.780 1.00 98.25 170 GLU A O 1
ATOM 1383 N N . LYS A 1 171 ? 2.024 -0.421 7.217 1.00 97.81 171 LYS A N 1
ATOM 1384 C CA . LYS A 1 171 ? 2.085 0.137 8.575 1.00 97.81 171 LYS A CA 1
ATOM 1385 C C . LYS A 1 171 ? 0.709 0.563 9.081 1.00 97.81 171 LYS A C 1
ATOM 1387 O O . LYS A 1 171 ? 0.397 0.373 10.252 1.00 97.81 171 LYS A O 1
ATOM 1392 N N . ALA A 1 172 ? -0.109 1.163 8.216 1.00 96.25 172 ALA A N 1
ATOM 1393 C CA . ALA A 1 172 ? -1.473 1.537 8.573 1.00 96.25 172 ALA A CA 1
ATOM 1394 C C . ALA A 1 172 ? -2.319 0.302 8.913 1.00 96.25 172 ALA A C 1
ATOM 1396 O O . ALA A 1 172 ? -3.053 0.328 9.897 1.00 96.25 172 ALA A O 1
ATOM 1397 N N . LEU A 1 173 ? -2.173 -0.779 8.144 1.00 97.25 173 LEU A N 1
ATOM 1398 C CA . LEU A 1 173 ? -2.879 -2.029 8.390 1.00 97.25 173 LEU A CA 1
ATOM 1399 C C . LEU A 1 173 ? -2.446 -2.688 9.707 1.00 97.25 173 LEU A C 1
ATOM 1401 O O . LEU A 1 173 ? -3.297 -3.003 10.533 1.00 97.25 173 LEU A O 1
ATOM 1405 N N . GLU A 1 174 ? -1.139 -2.798 9.951 1.00 96.94 174 GLU A N 1
ATOM 1406 C CA . GLU A 1 174 ? -0.591 -3.331 11.206 1.00 96.94 174 GLU A CA 1
ATOM 1407 C C . GLU A 1 174 ? -1.080 -2.522 12.423 1.00 96.94 174 GLU A C 1
ATOM 1409 O O . GLU A 1 174 ? -1.413 -3.072 13.474 1.00 96.94 174 GLU A O 1
ATOM 1414 N N . ASN A 1 175 ? -1.170 -1.195 12.284 1.00 96.94 175 ASN A N 1
ATOM 1415 C CA . ASN A 1 175 ? -1.703 -0.334 13.336 1.00 96.94 175 ASN A CA 1
ATOM 1416 C C . ASN A 1 175 ? -3.194 -0.584 13.603 1.00 96.94 175 ASN A C 1
ATOM 1418 O O . ASN A 1 175 ? -3.597 -0.559 14.766 1.00 96.94 175 ASN A O 1
ATOM 1422 N N . LEU A 1 176 ? -4.005 -0.829 12.568 1.00 96.88 176 LEU A N 1
ATOM 1423 C CA . LEU A 1 176 ? -5.415 -1.197 12.737 1.00 96.88 176 LEU A CA 1
ATOM 1424 C C . LEU A 1 176 ? -5.544 -2.543 13.457 1.00 96.88 176 LEU A C 1
ATOM 1426 O O . LEU A 1 176 ? -6.320 -2.659 14.401 1.00 96.88 176 LEU A O 1
ATOM 1430 N N . GLU A 1 177 ? -4.744 -3.540 13.078 1.00 95.75 177 GLU A N 1
ATOM 1431 C CA . GLU A 1 177 ? -4.740 -4.860 13.721 1.00 95.75 177 GLU A CA 1
ATOM 1432 C C . GLU A 1 177 ? -4.379 -4.776 15.211 1.00 95.75 177 GLU A C 1
ATOM 1434 O O . GLU A 1 177 ? -5.072 -5.353 16.053 1.00 95.75 177 GLU A O 1
ATOM 1439 N N . LYS A 1 178 ? -3.364 -3.975 15.561 1.00 97.00 178 LYS A N 1
ATOM 1440 C CA . LYS A 1 178 ? -3.011 -3.698 16.964 1.00 97.00 178 LYS A CA 1
ATOM 1441 C C . LYS A 1 178 ? -4.142 -3.000 17.718 1.00 97.00 178 LYS A C 1
ATOM 1443 O O . LYS A 1 178 ? -4.431 -3.358 18.857 1.00 97.00 178 LYS A O 1
ATOM 1448 N N . GLN A 1 179 ? -4.806 -2.022 17.099 1.00 96.31 179 GLN A N 1
ATOM 1449 C CA . GLN A 1 179 ? -5.950 -1.342 17.717 1.00 96.31 179 GLN A CA 1
ATOM 1450 C C . GLN A 1 179 ? -7.124 -2.296 17.963 1.00 96.31 179 GLN A C 1
ATOM 1452 O O . GLN A 1 179 ? -7.755 -2.215 19.016 1.00 96.31 179 GLN A O 1
ATOM 1457 N N . ILE A 1 180 ? -7.382 -3.241 17.051 1.00 96.56 180 ILE A N 1
ATOM 1458 C CA . ILE A 1 180 ? -8.394 -4.291 17.243 1.00 96.56 180 ILE A CA 1
ATOM 1459 C C . ILE A 1 180 ? -8.082 -5.118 18.490 1.00 96.56 180 ILE A C 1
ATOM 1461 O O . ILE A 1 180 ? -8.984 -5.389 19.283 1.00 96.56 180 ILE A O 1
ATOM 1465 N N . GLU A 1 181 ? -6.830 -5.540 18.671 1.00 96.31 181 GLU A N 1
ATOM 1466 C CA . GLU A 1 181 ? -6.423 -6.320 19.844 1.00 96.31 181 GLU A CA 1
ATOM 1467 C C . GLU A 1 181 ? -6.596 -5.523 21.145 1.00 96.31 181 GLU A C 1
ATOM 1469 O O . GLU A 1 181 ? -7.196 -6.019 22.102 1.00 96.31 181 GLU A O 1
ATOM 1474 N N . ILE A 1 182 ? -6.145 -4.265 21.154 1.00 96.25 182 ILE A N 1
ATOM 1475 C CA . ILE A 1 182 ? -6.285 -3.364 22.304 1.00 96.25 182 ILE A CA 1
ATOM 1476 C C . ILE A 1 182 ? -7.762 -3.178 22.668 1.00 96.25 182 ILE A C 1
ATOM 1478 O O . ILE A 1 182 ? -8.142 -3.379 23.823 1.00 96.25 182 ILE A O 1
ATOM 1482 N N . GLU A 1 183 ? -8.620 -2.854 21.700 1.00 96.19 183 GLU A N 1
ATOM 1483 C CA . GLU A 1 183 ? -10.036 -2.603 21.982 1.00 96.19 183 GLU A CA 1
ATOM 1484 C C . GLU A 1 183 ? -10.798 -3.877 22.367 1.00 96.19 183 GLU A C 1
ATOM 1486 O O . GLU A 1 183 ? -11.664 -3.838 23.244 1.00 96.19 183 GLU A O 1
ATOM 1491 N N . LYS A 1 184 ? -10.435 -5.043 21.812 1.00 96.50 184 LYS A N 1
ATOM 1492 C CA . LYS A 1 184 ? -10.955 -6.337 22.292 1.00 96.50 184 LYS A CA 1
ATOM 1493 C C . LYS A 1 184 ? -10.624 -6.562 23.766 1.00 96.50 184 LYS A C 1
ATOM 1495 O O . LYS A 1 184 ? -11.503 -6.973 24.528 1.00 96.50 184 LYS A O 1
ATOM 1500 N N . ASN A 1 185 ? -9.389 -6.276 24.175 1.00 96.19 185 ASN A N 1
ATOM 1501 C CA . ASN A 1 185 ? -8.967 -6.405 25.568 1.00 96.19 185 ASN A CA 1
ATOM 1502 C C . ASN A 1 185 ? -9.717 -5.419 26.476 1.00 96.19 185 ASN A C 1
ATOM 1504 O O . ASN A 1 185 ? -10.250 -5.838 27.504 1.00 96.19 185 ASN A O 1
ATOM 1508 N N . ASN A 1 186 ? -9.863 -4.157 26.060 1.00 94.69 186 ASN A N 1
ATOM 1509 C CA . ASN A 1 186 ? -10.626 -3.140 26.796 1.00 94.69 186 ASN A CA 1
ATOM 1510 C C . ASN A 1 186 ? -12.094 -3.544 27.005 1.00 94.69 186 ASN A C 1
ATOM 1512 O O . ASN A 1 186 ? -12.638 -3.402 28.104 1.00 94.69 186 ASN A O 1
ATOM 1516 N N . ILE A 1 187 ? -12.740 -4.072 25.962 1.00 96.38 187 ILE A N 1
ATOM 1517 C CA . ILE A 1 187 ? -14.121 -4.573 26.017 1.00 96.38 187 ILE A CA 1
ATOM 1518 C C . ILE A 1 187 ? -14.232 -5.751 26.982 1.00 96.38 187 ILE A C 1
ATOM 1520 O O . ILE A 1 187 ? -15.161 -5.796 27.789 1.00 96.38 187 ILE A O 1
ATOM 1524 N N . ASN A 1 188 ? -13.303 -6.706 26.912 1.00 95.50 188 ASN A N 1
ATOM 1525 C CA . ASN A 1 188 ? -13.308 -7.868 27.795 1.00 95.50 188 ASN A CA 1
ATOM 1526 C C . ASN A 1 188 ? -13.125 -7.465 29.259 1.00 95.50 188 ASN A C 1
ATOM 1528 O O . ASN A 1 188 ? -13.844 -7.971 30.119 1.00 95.50 188 ASN A O 1
ATOM 1532 N N . GLU A 1 189 ? -12.223 -6.528 29.543 1.00 95.56 189 GLU A N 1
ATOM 1533 C CA . GLU A 1 189 ? -12.023 -6.027 30.902 1.00 95.56 189 GLU A CA 1
ATOM 1534 C C . GLU A 1 189 ? -13.253 -5.262 31.405 1.00 95.56 189 GLU A C 1
ATOM 1536 O O . GLU A 1 189 ? -13.748 -5.523 32.499 1.00 95.56 189 GLU A O 1
ATOM 1541 N N . SER A 1 190 ? -13.844 -4.418 30.556 1.00 94.56 190 SER A N 1
ATOM 1542 C CA . SER A 1 190 ? -15.088 -3.707 30.877 1.00 94.56 190 SER A CA 1
ATOM 1543 C C . SER A 1 190 ? -16.244 -4.665 31.195 1.00 94.56 190 SER A C 1
ATOM 1545 O O . SER A 1 190 ? -17.027 -4.404 32.107 1.00 94.56 190 SER A O 1
ATOM 1547 N N . LYS A 1 191 ? -16.345 -5.799 30.485 1.00 95.50 191 LYS A N 1
ATOM 1548 C CA . LYS A 1 191 ? -17.335 -6.850 30.782 1.00 95.50 191 LYS A CA 1
ATOM 1549 C C . LYS A 1 191 ? -17.109 -7.491 32.151 1.00 95.50 191 LYS A C 1
ATOM 1551 O O . LYS A 1 191 ? -18.079 -7.709 32.867 1.00 95.50 191 LYS A O 1
ATOM 1556 N N . LYS A 1 192 ? -15.858 -7.769 32.537 1.00 95.75 192 LYS A N 1
ATOM 1557 C CA . LYS A 1 192 ? -15.558 -8.304 33.878 1.00 95.75 192 LYS A CA 1
ATOM 1558 C C . LYS A 1 192 ? -15.979 -7.327 34.971 1.00 95.75 192 LYS A C 1
ATOM 1560 O O . LYS A 1 192 ? -16.592 -7.740 35.948 1.00 95.75 192 LYS A O 1
ATOM 1565 N N . ILE A 1 193 ? -15.687 -6.038 34.787 1.00 94.94 193 ILE A N 1
ATOM 1566 C CA . ILE A 1 193 ? -16.070 -5.011 35.761 1.00 94.94 193 ILE A CA 1
ATOM 1567 C C . ILE A 1 193 ? -17.599 -4.923 35.881 1.00 94.94 193 ILE A C 1
ATOM 1569 O O . ILE A 1 193 ? -18.116 -4.829 36.990 1.00 94.94 193 ILE A O 1
ATOM 1573 N N . LEU A 1 194 ? -18.333 -5.009 34.766 1.00 95.06 194 LEU A N 1
ATOM 1574 C CA . LEU A 1 194 ? -19.799 -5.049 34.800 1.00 95.06 194 LEU A CA 1
ATOM 1575 C C . LEU A 1 194 ? -20.337 -6.256 35.570 1.00 95.06 194 LEU A C 1
ATOM 1577 O O . LEU A 1 194 ? -21.189 -6.060 36.430 1.00 95.06 194 LEU A O 1
ATOM 1581 N N . ASN A 1 195 ? -19.795 -7.456 35.347 1.00 95.44 195 ASN A N 1
ATOM 1582 C CA . ASN A 1 195 ? -20.188 -8.635 36.125 1.00 95.44 195 ASN A CA 1
ATOM 1583 C C . ASN A 1 195 ? -19.955 -8.437 37.634 1.00 95.44 195 ASN A C 1
ATOM 1585 O O . ASN A 1 195 ? -20.780 -8.860 38.439 1.00 95.44 195 ASN A O 1
ATOM 1589 N N . ASN A 1 196 ? -18.858 -7.782 38.031 1.00 96.00 196 ASN A N 1
ATOM 1590 C CA . ASN A 1 196 ? -18.605 -7.483 39.444 1.00 96.00 196 ASN A CA 1
ATOM 1591 C C . ASN A 1 196 ? -19.661 -6.522 40.009 1.00 96.00 196 ASN A C 1
ATOM 1593 O O . ASN A 1 196 ? -20.174 -6.753 41.101 1.00 96.00 196 ASN A O 1
ATOM 1597 N N . PHE A 1 197 ? -20.033 -5.482 39.254 1.00 95.44 197 PHE A N 1
ATOM 1598 C CA . PHE A 1 197 ? -21.123 -4.590 39.654 1.00 95.44 197 PHE A CA 1
ATOM 1599 C C . PHE A 1 197 ? -22.455 -5.330 39.789 1.00 95.44 197 PHE A C 1
ATOM 1601 O O . PHE A 1 197 ? -23.176 -5.082 40.750 1.00 95.44 197 PHE A O 1
ATOM 1608 N N . GLU A 1 198 ? -22.782 -6.235 38.865 1.00 95.12 198 GLU A N 1
ATOM 1609 C CA . GLU A 1 198 ? -24.007 -7.044 38.926 1.00 95.12 198 GLU A CA 1
ATOM 1610 C C . GLU A 1 198 ? -24.050 -7.901 40.203 1.00 95.12 198 GLU A C 1
ATOM 1612 O O . GLU A 1 198 ? -25.060 -7.897 40.907 1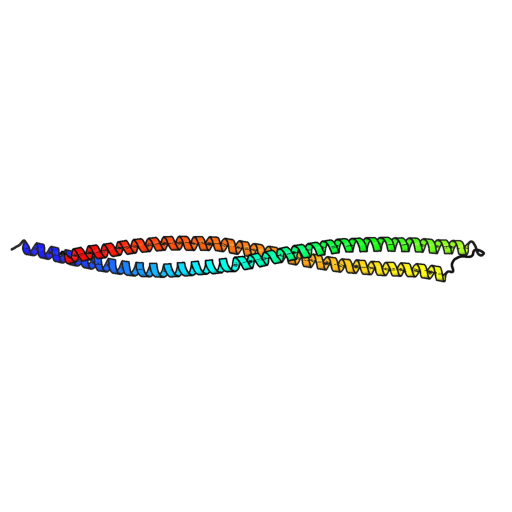.00 95.12 198 GLU A O 1
ATOM 1617 N N . GLN A 1 199 ? -22.934 -8.545 40.566 1.00 96.75 199 GLN A N 1
ATOM 1618 C CA . GLN A 1 199 ? -22.816 -9.311 41.814 1.00 96.75 199 GLN A CA 1
ATOM 1619 C C . GLN A 1 199 ? -22.934 -8.430 43.067 1.00 96.75 199 GLN A C 1
ATOM 1621 O O . GLN A 1 199 ? -23.595 -8.805 44.039 1.00 96.75 199 GLN A O 1
ATOM 1626 N N . ASP A 1 200 ? -22.298 -7.255 43.067 1.00 96.69 200 ASP A N 1
ATOM 1627 C CA . ASP A 1 200 ? -22.368 -6.317 44.189 1.00 96.69 200 ASP A CA 1
ATOM 1628 C C . ASP A 1 200 ? -23.781 -5.747 44.372 1.00 96.69 200 ASP A C 1
ATOM 1630 O O . ASP A 1 200 ? -24.237 -5.592 45.509 1.00 96.69 200 ASP A O 1
ATOM 1634 N N . ILE A 1 201 ? -24.483 -5.467 43.269 1.00 97.44 201 ILE A N 1
ATOM 1635 C CA . ILE A 1 201 ? -25.887 -5.042 43.267 1.00 97.44 201 ILE A CA 1
ATOM 1636 C C . ILE A 1 201 ? -26.760 -6.138 43.881 1.00 97.44 201 ILE A C 1
ATOM 1638 O O . ILE A 1 201 ? -27.433 -5.864 44.874 1.00 97.44 201 ILE A O 1
ATOM 1642 N N . GLU A 1 202 ? -26.681 -7.375 43.376 1.00 96.81 202 GLU A N 1
ATOM 1643 C CA . GLU A 1 202 ? -27.470 -8.513 43.877 1.00 96.81 202 GLU A CA 1
ATOM 1644 C C . GLU A 1 202 ? -27.245 -8.732 45.382 1.00 96.81 202 GLU A C 1
ATOM 1646 O O . GLU A 1 202 ? -28.183 -8.934 46.161 1.00 96.81 202 GLU A O 1
ATOM 1651 N N . LYS A 1 203 ? -25.989 -8.622 45.832 1.00 97.50 203 LYS A N 1
ATOM 1652 C CA . LYS A 1 203 ? -25.637 -8.751 47.248 1.00 97.50 203 LYS A CA 1
ATOM 1653 C C . LYS A 1 203 ? -26.273 -7.659 48.108 1.00 97.50 203 LYS A C 1
ATOM 1655 O O . LYS A 1 203 ? -26.755 -7.961 49.200 1.00 97.50 203 LYS A O 1
ATOM 1660 N N . VAL A 1 204 ? -26.254 -6.403 47.659 1.00 97.00 204 VAL A N 1
ATOM 1661 C CA . VAL A 1 204 ? -26.854 -5.286 48.409 1.00 97.00 204 VAL A CA 1
ATOM 1662 C C . VAL A 1 204 ? -28.381 -5.371 48.391 1.00 97.00 204 VAL A C 1
ATOM 1664 O O . VAL A 1 204 ? -29.005 -5.126 49.422 1.00 97.00 204 VAL A O 1
ATOM 1667 N N . GLU A 1 205 ? -28.987 -5.770 47.273 1.00 96.31 205 GLU A N 1
ATOM 1668 C CA . GLU A 1 205 ? -30.431 -6.019 47.183 1.00 96.31 205 GLU A CA 1
ATOM 1669 C C . GLU A 1 205 ? -30.869 -7.097 48.177 1.00 96.31 205 GLU A C 1
ATOM 1671 O O . GLU A 1 205 ? -31.801 -6.874 48.950 1.00 96.31 205 GLU A O 1
ATOM 1676 N N . LYS A 1 206 ? -30.127 -8.209 48.258 1.00 96.81 206 LYS A N 1
ATOM 1677 C CA . LYS A 1 206 ? -30.376 -9.257 49.254 1.00 96.81 206 LYS A CA 1
ATOM 1678 C C . LYS A 1 206 ? -30.277 -8.732 50.689 1.00 96.81 206 LYS A C 1
ATOM 1680 O O . LYS A 1 206 ? -31.162 -8.996 51.495 1.00 96.81 206 LYS A O 1
ATOM 1685 N N . GLN A 1 207 ? -29.248 -7.939 51.002 1.00 95.25 207 GLN A N 1
ATOM 1686 C CA . GLN A 1 207 ? -29.103 -7.322 52.328 1.00 95.25 207 GLN A CA 1
ATOM 1687 C C . GLN A 1 207 ? -30.281 -6.401 52.677 1.00 95.25 207 GLN A C 1
ATOM 1689 O O . GLN A 1 207 ? -30.712 -6.366 53.826 1.00 95.25 207 GLN A O 1
ATOM 1694 N N . ILE A 1 208 ? -30.797 -5.645 51.704 1.00 95.56 208 ILE A N 1
ATOM 1695 C CA . ILE A 1 208 ? -31.986 -4.802 51.885 1.00 95.56 208 ILE A CA 1
ATOM 1696 C C . ILE A 1 208 ? -33.212 -5.667 52.183 1.00 95.56 208 ILE A C 1
ATOM 1698 O O . ILE A 1 208 ? -33.925 -5.375 53.141 1.00 95.56 208 ILE A O 1
ATOM 1702 N N . SER A 1 209 ? -33.442 -6.726 51.401 1.00 95.56 209 SER A N 1
ATOM 1703 C CA . SER A 1 209 ? -34.554 -7.658 51.618 1.00 95.56 209 SER A CA 1
ATOM 1704 C C . SER A 1 209 ? -34.499 -8.307 53.000 1.00 95.56 209 SER A C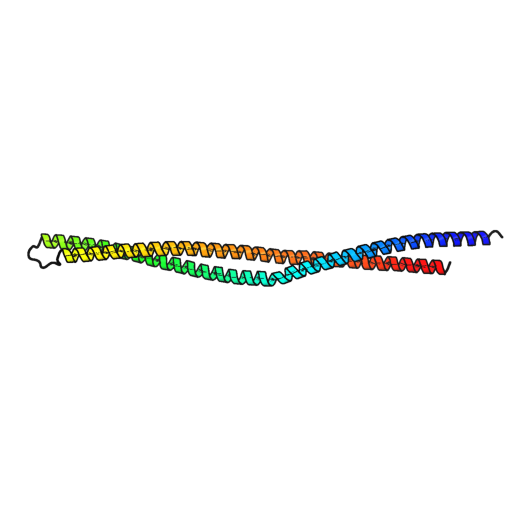 1
ATOM 1706 O O . SER A 1 209 ? -35.502 -8.287 53.709 1.00 95.56 209 SER A O 1
ATOM 1708 N N . ASP A 1 210 ? -33.332 -8.799 53.423 1.00 94.31 210 ASP A N 1
ATOM 1709 C CA . ASP A 1 210 ? -33.153 -9.423 54.739 1.00 94.31 210 ASP A CA 1
ATOM 1710 C C . ASP A 1 210 ? -33.453 -8.432 55.884 1.00 94.31 210 ASP A C 1
ATOM 1712 O O . ASP A 1 210 ? -34.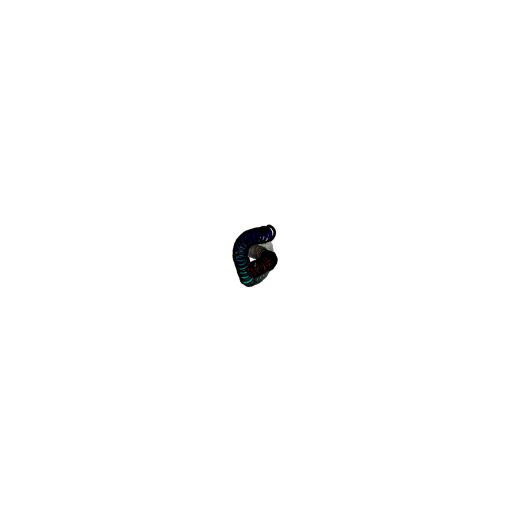103 -8.785 56.869 1.00 94.31 210 ASP A O 1
ATOM 1716 N N . ILE A 1 211 ? -33.030 -7.165 55.754 1.00 92.81 211 ILE A N 1
ATOM 1717 C CA . ILE A 1 211 ? -33.336 -6.115 56.741 1.00 92.81 211 ILE A CA 1
ATOM 1718 C C . ILE A 1 211 ? -34.838 -5.816 56.788 1.00 92.81 211 ILE A C 1
ATOM 1720 O O . ILE A 1 211 ? -35.384 -5.660 57.877 1.00 92.81 211 ILE A O 1
ATOM 1724 N N . LEU A 1 212 ? -35.509 -5.739 55.635 1.00 91.62 212 LEU A N 1
ATOM 1725 C CA . LEU A 1 212 ? -36.954 -5.493 55.578 1.00 91.62 212 LEU A CA 1
ATOM 1726 C C . LEU A 1 212 ? -37.741 -6.615 56.263 1.00 91.62 212 LEU A C 1
ATOM 1728 O O . LEU A 1 212 ? -38.608 -6.320 57.079 1.00 91.62 212 LEU A O 1
ATOM 1732 N N . VAL A 1 213 ? -37.372 -7.877 56.021 1.00 91.06 213 VAL A N 1
ATOM 1733 C CA . VAL A 1 213 ? -37.972 -9.035 56.704 1.00 91.06 213 VAL A CA 1
ATOM 1734 C C . VAL A 1 213 ? -37.757 -8.957 58.219 1.00 91.06 213 VAL A C 1
ATOM 1736 O O . VAL A 1 213 ? -38.671 -9.247 58.987 1.00 91.06 213 VAL A O 1
ATOM 1739 N N . ASN A 1 214 ? -36.574 -8.543 58.681 1.00 86.44 214 ASN A N 1
ATOM 1740 C CA . ASN A 1 214 ? -36.316 -8.380 60.115 1.00 86.44 214 ASN A CA 1
ATOM 1741 C C . ASN A 1 214 ? -37.131 -7.238 60.737 1.00 86.44 214 ASN A C 1
ATOM 1743 O O . ASN A 1 214 ? -37.560 -7.368 61.876 1.00 86.44 214 ASN A O 1
ATOM 1747 N N . ILE A 1 215 ? -37.367 -6.147 60.000 1.00 85.94 215 ILE A N 1
ATOM 1748 C CA . ILE A 1 215 ? -38.231 -5.041 60.443 1.00 85.94 215 ILE A CA 1
ATOM 1749 C C . ILE A 1 215 ? -39.698 -5.487 60.525 1.00 85.94 215 ILE A C 1
ATOM 1751 O O . ILE A 1 215 ? -40.381 -5.115 61.469 1.00 85.94 215 ILE A O 1
ATOM 1755 N N . GLU A 1 216 ? -40.187 -6.275 59.563 1.00 82.88 216 GLU A N 1
ATOM 1756 C CA . GLU A 1 216 ? -41.573 -6.776 59.547 1.00 82.88 216 GLU A CA 1
ATOM 1757 C C . GLU A 1 216 ? -41.872 -7.774 60.678 1.00 82.88 216 GLU A C 1
ATOM 1759 O O . GLU A 1 216 ? -43.019 -7.888 61.107 1.00 82.88 216 GLU A O 1
ATOM 1764 N N . ASN A 1 217 ? -40.850 -8.489 61.159 1.00 78.00 217 ASN A N 1
ATOM 1765 C CA . ASN A 1 217 ? -40.964 -9.481 62.232 1.00 78.00 217 ASN A CA 1
ATOM 1766 C C . ASN A 1 217 ? -40.618 -8.938 63.639 1.00 78.00 217 ASN A C 1
ATOM 1768 O O . ASN A 1 217 ? -40.669 -9.715 64.598 1.00 78.00 217 ASN A O 1
ATOM 1772 N N . ALA A 1 218 ? -40.223 -7.664 63.764 1.00 68.19 218 ALA A N 1
ATOM 1773 C CA . ALA A 1 218 ? -39.816 -7.008 65.018 1.00 68.19 218 ALA A CA 1
ATOM 1774 C C . ALA A 1 218 ? -40.963 -6.237 65.690 1.00 68.19 218 ALA A C 1
ATOM 1776 O O . ALA A 1 218 ? -40.940 -6.165 66.945 1.00 68.19 218 ALA A O 1
#

Foldseek 3Di:
DVPVVVVVVVLVVLLVVLVVLLVVLVVVLVVLVVVLVVLVVVLVVLVVVLVVLVVCLVVLVVQLVVLVVQLVVLVVQLVVLVVQLVVLVVQLVVLVVVLVVLVVVLVVQVVCCVVPVPDDGDDNVVSVVVNVVSVVSNVVSVVSNVVSVVSNVVSVVSNVVSVVSSVVSVVVSVVSVVSSVVSVVVSVVSVVVSVVSVVVSVVSVVVSVVSVVVSVVD

Sequence (218 aa):
MKTIKNDVTNSEKNLKTHQEQLNTNRDKLKNLLNDHRNHRKTLAQGAEKLRQIIEELPTAHLKLCNLLKKEKDSKQQLENAKHSGKIAEQNLKTTNKALTLGQEAFDTMNKFSRENRQAQVVGHDTKQRMLEERKTDVEKAKGECENQKKLLEKRENDYTTATSERIQAEKALENLEKQIEIEKNNINESKKILNNFEQDIEKVEKQISDILVNIENA

Secondary structure (DSSP, 8-state):
--HHHHHHHHHHHHHHHHHHHHHHHHHHHHHHHHHHHHHHHHHHHHHHHHHHHHHHHHHHHHHHHHHHHHHHHHHHHHHHHHHHHHHHHHHHHHHHHHHHHHHHHHHHHHHHHHH-TTS----HHHHHHHHHHHHHHHHHHHHHHHHHHHHHHHHHHHHHHHHHHHHHHHHHHHHHHHHHHHHHHHHHHHHHHHHHHHHHHHHHHHHHHHHHHHHHT-

pLDDT: mean 91.75, std 11.23, range [44.38, 98.5]